Protein AF-A0A969KZH1-F1 (afdb_monomer_lite)

Sequence (194 aa):
MNDLKFGWHMPSFPVDGSSGPAFVAQIEQTLQHIQAHFDSVWVDDHLMPWASWQSNDTPYMECLTTIAYFAAAFPRLKFGASVLCQSYRNPGLLAKTAANLQLLTGGRFIFGIGAGWMVEEYEAYNYDFPEPAVRIAQLEEAVQIIRKLWAEAPASFEGQHYRLKNAYAEPRPNPSPPMPNRRRRRTIDPARGG

Structure (mmCIF, N/CA/C/O backbone):
data_AF-A0A969KZH1-F1
#
_entry.id   AF-A0A969KZH1-F1
#
loop_
_atom_site.group_PDB
_atom_site.id
_atom_site.type_symbol
_atom_site.label_atom_id
_atom_site.label_alt_id
_atom_site.label_comp_id
_atom_site.label_asym_id
_atom_site.label_entity_id
_atom_site.label_seq_id
_atom_site.pdbx_PDB_ins_code
_atom_site.Cartn_x
_atom_site.Cartn_y
_atom_site.Cartn_z
_atom_site.occupancy
_atom_site.B_iso_or_equiv
_atom_site.auth_seq_id
_atom_site.auth_comp_id
_atom_site.auth_asym_id
_atom_site.auth_atom_id
_atom_site.pdbx_PDB_model_num
ATOM 1 N N . MET A 1 1 ? -9.185 -29.907 5.670 1.00 46.84 1 MET A N 1
ATOM 2 C CA . MET A 1 1 ? -7.965 -29.936 4.834 1.00 46.84 1 MET A CA 1
ATOM 3 C C . MET A 1 1 ? -7.431 -28.517 4.782 1.00 46.84 1 MET A C 1
ATOM 5 O O . MET A 1 1 ? -8.237 -27.618 4.583 1.00 46.84 1 MET A O 1
ATOM 9 N N . ASN A 1 2 ? -6.141 -28.299 5.050 1.00 54.09 2 ASN A N 1
ATOM 10 C CA . ASN A 1 2 ? -5.546 -26.968 4.919 1.00 54.09 2 ASN A CA 1
ATOM 11 C C . ASN A 1 2 ? -5.464 -26.626 3.432 1.00 54.09 2 ASN A C 1
ATOM 13 O O . ASN A 1 2 ? -4.672 -27.224 2.709 1.00 54.09 2 ASN A O 1
ATOM 17 N N . ASP A 1 3 ? -6.306 -25.696 2.997 1.00 86.44 3 ASP A N 1
ATOM 18 C CA . ASP A 1 3 ? -6.270 -25.128 1.655 1.00 86.44 3 ASP A CA 1
ATOM 19 C C . ASP A 1 3 ? -5.096 -24.137 1.609 1.00 86.44 3 ASP A C 1
ATOM 21 O O . ASP A 1 3 ? -5.235 -22.973 1.989 1.00 86.44 3 ASP A O 1
ATOM 25 N N . LEU A 1 4 ? -3.896 -24.645 1.305 1.00 92.75 4 LEU A N 1
ATOM 26 C CA . LEU A 1 4 ? -2.674 -23.845 1.201 1.00 92.75 4 LEU A CA 1
ATOM 27 C C . LEU A 1 4 ? -2.865 -22.774 0.118 1.00 92.75 4 LEU A C 1
ATOM 29 O O . LEU A 1 4 ? -3.322 -23.080 -0.979 1.00 92.75 4 LEU A O 1
ATOM 33 N N . LYS A 1 5 ? -2.512 -21.526 0.442 1.00 95.00 5 LYS A N 1
ATOM 34 C CA . LYS A 1 5 ? -2.674 -20.366 -0.441 1.00 95.00 5 LYS A CA 1
ATOM 35 C C . LYS A 1 5 ? -1.323 -19.831 -0.883 1.00 95.00 5 LYS A C 1
ATOM 37 O O . LYS A 1 5 ? -0.410 -19.732 -0.062 1.00 95.00 5 LYS A O 1
ATOM 42 N N . PHE A 1 6 ? -1.216 -19.452 -2.151 1.00 96.81 6 PHE A N 1
ATOM 43 C CA . PHE A 1 6 ? 0.015 -18.936 -2.745 1.00 96.81 6 PHE A CA 1
ATOM 44 C C . PHE A 1 6 ? -0.123 -17.457 -3.106 1.00 96.81 6 PHE A C 1
ATOM 46 O O . PHE A 1 6 ? -1.145 -17.004 -3.629 1.00 96.81 6 PHE A O 1
ATOM 53 N N . GLY A 1 7 ? 0.925 -16.690 -2.811 1.00 97.31 7 GLY A N 1
ATOM 54 C CA . GLY A 1 7 ? 1.038 -15.279 -3.157 1.00 97.31 7 GLY A CA 1
ATOM 55 C C . GLY A 1 7 ? 2.254 -15.035 -4.035 1.00 97.31 7 GLY A C 1
ATOM 56 O O . GLY A 1 7 ? 3.304 -15.634 -3.808 1.00 97.31 7 GLY A O 1
ATOM 57 N N . TRP A 1 8 ? 2.110 -14.166 -5.029 1.00 98.06 8 TRP A N 1
ATOM 58 C CA . TRP A 1 8 ? 3.221 -13.704 -5.852 1.00 98.06 8 TRP A CA 1
ATOM 59 C C . TRP A 1 8 ? 3.631 -12.296 -5.425 1.00 98.06 8 TRP A C 1
ATOM 61 O O . TRP A 1 8 ? 2.780 -11.420 -5.280 1.00 98.06 8 TRP A O 1
ATOM 71 N N . HIS A 1 9 ? 4.926 -12.084 -5.205 1.00 97.75 9 HIS A N 1
ATOM 72 C CA . HIS A 1 9 ? 5.468 -10.753 -4.962 1.00 97.75 9 HIS A CA 1
ATOM 73 C C . HIS A 1 9 ? 5.730 -10.084 -6.310 1.00 97.75 9 HIS A C 1
ATOM 75 O O . HIS A 1 9 ? 6.610 -10.511 -7.059 1.00 97.75 9 HIS A O 1
ATOM 81 N N . MET A 1 10 ? 4.937 -9.068 -6.623 1.00 97.62 10 MET A N 1
ATOM 82 C CA . MET A 1 10 ? 5.049 -8.316 -7.862 1.00 97.62 10 MET A CA 1
ATOM 83 C C . MET A 1 10 ? 6.259 -7.379 -7.768 1.00 97.62 10 MET A C 1
ATOM 85 O O . MET A 1 10 ? 6.411 -6.703 -6.751 1.00 97.62 10 MET A O 1
ATOM 89 N N . PRO A 1 11 ? 7.135 -7.321 -8.782 1.00 96.56 11 PRO A N 1
ATOM 90 C CA . PRO A 1 11 ? 8.164 -6.295 -8.820 1.00 96.56 11 PRO A CA 1
ATOM 91 C C . PRO A 1 11 ? 7.521 -4.923 -9.063 1.00 96.56 11 PRO A C 1
ATOM 93 O O . PRO A 1 11 ? 6.565 -4.812 -9.831 1.00 96.56 11 PRO A O 1
ATOM 96 N N . SER A 1 12 ? 8.074 -3.880 -8.446 1.00 96.31 12 SER A N 1
ATOM 97 C CA . SER A 1 12 ? 7.577 -2.501 -8.589 1.00 96.31 12 SER A CA 1
ATOM 98 C C . SER A 1 12 ? 8.429 -1.631 -9.510 1.00 96.31 12 SER A C 1
ATOM 100 O O . SER A 1 12 ? 8.044 -0.508 -9.819 1.00 96.31 12 SER A O 1
ATOM 102 N N . PHE A 1 13 ? 9.545 -2.161 -10.014 1.00 97.00 13 PHE A N 1
ATOM 103 C CA . PHE A 1 13 ? 10.390 -1.531 -11.029 1.00 97.00 13 PHE A CA 1
ATOM 104 C C . PHE A 1 13 ? 11.013 -2.590 -11.958 1.00 97.00 13 PHE A C 1
ATOM 106 O O . PHE A 1 13 ? 11.223 -3.733 -11.530 1.00 97.00 13 PHE A O 1
ATOM 113 N N . PRO A 1 14 ? 11.322 -2.241 -13.221 1.00 96.88 14 PRO A N 1
ATOM 114 C CA . PRO A 1 14 ? 12.000 -3.133 -14.152 1.00 96.88 14 PRO A CA 1
ATOM 115 C C . PRO A 1 14 ? 13.492 -3.264 -13.817 1.00 96.88 14 PRO A C 1
ATOM 117 O O . PRO A 1 14 ? 14.169 -2.277 -13.538 1.00 96.88 14 PRO A O 1
ATOM 120 N N . VAL A 1 15 ? 14.019 -4.487 -13.916 1.00 94.00 15 VAL A N 1
ATOM 121 C CA . VAL A 1 15 ? 15.461 -4.792 -13.770 1.00 94.00 15 VAL A CA 1
ATOM 122 C C . VAL A 1 15 ? 16.144 -5.100 -15.107 1.00 94.00 15 VAL A C 1
ATOM 124 O O . VAL A 1 15 ? 17.353 -5.291 -15.166 1.00 94.00 15 VAL A O 1
ATOM 127 N N . ASP A 1 16 ? 15.369 -5.160 -16.189 1.00 94.94 16 ASP A N 1
ATOM 128 C CA . ASP A 1 16 ? 15.813 -5.468 -17.552 1.00 94.94 16 ASP A CA 1
ATOM 129 C C . ASP A 1 16 ? 16.013 -4.208 -18.418 1.00 94.94 16 ASP A C 1
ATOM 131 O O . ASP A 1 16 ? 16.300 -4.310 -19.609 1.00 94.94 16 ASP A O 1
ATOM 135 N N . GLY A 1 17 ? 15.856 -3.016 -17.828 1.00 93.75 17 GLY A N 1
ATOM 136 C CA . GLY A 1 17 ? 15.943 -1.733 -18.528 1.00 93.75 17 GLY A CA 1
ATOM 137 C C . GLY A 1 17 ? 14.680 -1.341 -19.303 1.00 93.75 17 GLY A C 1
ATOM 138 O O . GLY A 1 17 ? 14.714 -0.377 -20.069 1.00 93.75 17 GLY A O 1
ATOM 139 N N . SER A 1 18 ? 13.567 -2.057 -19.123 1.00 96.62 18 SER A N 1
ATOM 140 C CA . SER A 1 18 ? 12.292 -1.720 -19.758 1.00 96.62 18 SER A CA 1
ATOM 141 C C . SER A 1 18 ? 11.792 -0.324 -19.379 1.00 96.62 18 SER A C 1
ATOM 143 O O . SER A 1 18 ? 11.939 0.142 -18.251 1.00 96.62 18 SER A O 1
ATOM 145 N N . SER A 1 19 ? 11.131 0.341 -20.332 1.00 97.12 19 SER A N 1
ATOM 146 C CA . SER A 1 19 ? 10.382 1.573 -20.051 1.00 97.12 19 SER A CA 1
ATOM 147 C C . SER A 1 19 ? 9.194 1.305 -19.118 1.00 97.12 19 SER A C 1
ATOM 149 O O . SER A 1 19 ? 8.701 0.180 -19.050 1.00 97.12 19 SER A O 1
ATOM 151 N N . GLY A 1 20 ? 8.666 2.349 -18.470 1.00 96.50 20 GLY A N 1
ATOM 152 C CA . GLY A 1 20 ? 7.472 2.239 -17.620 1.00 96.50 20 GLY A CA 1
ATOM 153 C C . GLY A 1 20 ? 6.281 1.551 -18.313 1.00 96.50 20 GLY A C 1
ATOM 154 O O . GLY A 1 20 ? 5.764 0.576 -17.773 1.00 96.50 20 GLY A O 1
ATOM 155 N N . PRO A 1 21 ? 5.873 1.965 -19.531 1.00 98.19 21 PRO A N 1
ATOM 156 C CA . PRO A 1 21 ? 4.792 1.293 -20.257 1.00 98.19 21 PRO A CA 1
ATOM 157 C C . PRO A 1 21 ? 5.080 -0.178 -20.583 1.00 98.19 21 PRO A C 1
ATOM 159 O O . PRO A 1 21 ? 4.193 -1.020 -20.456 1.00 98.19 21 PRO A O 1
ATOM 162 N N . ALA A 1 22 ? 6.318 -0.502 -20.976 1.00 98.31 22 ALA A N 1
ATOM 163 C CA . ALA A 1 22 ? 6.712 -1.885 -21.243 1.00 98.31 22 ALA A CA 1
ATOM 164 C C . ALA A 1 22 ? 6.653 -2.735 -19.965 1.00 98.31 22 ALA A C 1
ATOM 166 O O . ALA A 1 22 ? 6.135 -3.848 -19.994 1.00 98.31 22 ALA A O 1
ATOM 167 N N . PHE A 1 23 ? 7.098 -2.184 -18.837 1.00 98.25 23 PHE A N 1
ATOM 168 C CA . PHE A 1 23 ? 7.038 -2.844 -17.540 1.00 98.25 23 PHE A CA 1
ATOM 169 C C . PHE A 1 23 ? 5.596 -3.114 -17.089 1.00 98.25 23 PHE A C 1
ATOM 171 O O . PHE A 1 23 ? 5.272 -4.232 -16.695 1.00 98.25 23 PHE A O 1
ATOM 178 N N . VAL A 1 24 ? 4.688 -2.142 -17.237 1.00 98.38 24 VAL A N 1
ATOM 179 C CA . VAL A 1 24 ? 3.255 -2.344 -16.952 1.00 98.38 24 VAL A CA 1
ATOM 180 C C . VAL A 1 24 ? 2.679 -3.484 -17.800 1.00 98.38 24 VAL A C 1
ATOM 182 O O . VAL A 1 24 ? 1.982 -4.347 -17.265 1.00 98.38 24 VAL A O 1
ATOM 185 N N . ALA A 1 25 ? 3.010 -3.538 -19.095 1.00 98.38 25 ALA A N 1
ATOM 186 C CA . ALA A 1 25 ? 2.567 -4.615 -19.981 1.00 98.38 25 ALA A CA 1
ATOM 187 C C . ALA A 1 25 ? 3.136 -5.989 -19.575 1.00 98.38 25 ALA A C 1
ATOM 189 O O . ALA A 1 25 ? 2.416 -6.987 -19.612 1.00 98.38 25 ALA A O 1
ATOM 190 N N . GLN A 1 26 ? 4.397 -6.052 -19.133 1.00 98.31 26 GLN A N 1
ATOM 191 C CA . GLN A 1 26 ? 5.010 -7.279 -18.609 1.00 98.31 26 GLN A CA 1
ATOM 192 C C . GLN A 1 26 ? 4.299 -7.781 -17.343 1.00 98.31 26 GLN A C 1
ATOM 194 O O . GLN A 1 26 ? 4.043 -8.983 -17.213 1.00 98.31 26 GLN A O 1
ATOM 199 N N . ILE A 1 27 ? 3.945 -6.881 -16.417 1.00 98.50 27 ILE A N 1
ATOM 200 C CA . ILE A 1 27 ? 3.162 -7.229 -15.224 1.00 98.50 27 ILE A CA 1
ATOM 201 C C . ILE A 1 27 ? 1.785 -7.740 -15.620 1.00 98.50 27 ILE A C 1
ATOM 203 O O . ILE A 1 27 ? 1.377 -8.798 -15.147 1.00 98.50 2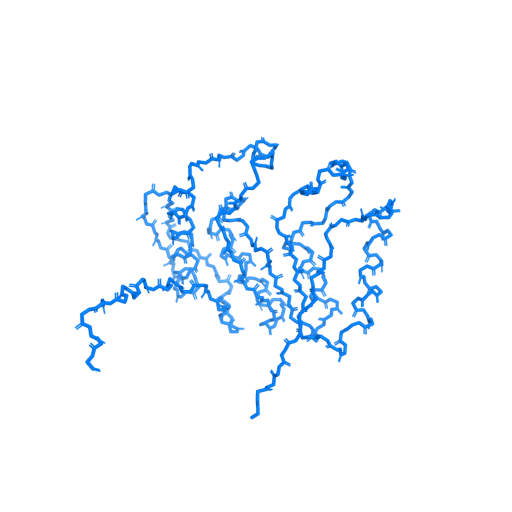7 ILE A O 1
ATOM 207 N N . GLU A 1 28 ? 1.084 -7.041 -16.511 1.00 98.56 28 GLU A N 1
ATOM 208 C CA . GLU A 1 28 ? -0.233 -7.464 -16.979 1.00 98.56 28 GLU A CA 1
ATOM 209 C C . GLU A 1 28 ? -0.178 -8.859 -17.614 1.00 98.56 28 GLU A C 1
ATOM 211 O O . GLU A 1 28 ? -0.953 -9.740 -17.235 1.00 98.56 28 GLU A O 1
ATOM 216 N N . GLN A 1 29 ? 0.784 -9.098 -18.509 1.00 98.44 29 GLN A N 1
ATOM 217 C CA . GLN A 1 29 ? 1.007 -10.410 -19.110 1.00 98.44 29 GLN A CA 1
ATOM 218 C C . GLN A 1 29 ? 1.298 -11.462 -18.035 1.00 98.44 29 GLN A C 1
ATOM 220 O O . GLN A 1 29 ? 0.724 -12.548 -18.067 1.00 98.44 29 GLN A O 1
ATOM 225 N N . THR A 1 30 ? 2.139 -11.157 -17.048 1.00 98.38 30 THR A N 1
ATOM 226 C CA . THR A 1 30 ? 2.442 -12.089 -15.952 1.00 98.38 30 THR A CA 1
ATOM 227 C C . THR A 1 30 ? 1.184 -12.427 -15.153 1.00 98.38 30 THR A C 1
ATOM 229 O O . THR A 1 30 ? 0.871 -13.604 -14.966 1.00 98.38 30 THR A O 1
ATOM 232 N N . LEU A 1 31 ? 0.405 -11.419 -14.753 1.00 98.50 31 LEU A N 1
ATOM 233 C CA . LEU A 1 31 ? -0.861 -11.588 -14.040 1.00 98.50 31 LEU A CA 1
ATOM 234 C C . LEU A 1 31 ? -1.860 -12.431 -14.839 1.00 98.50 31 LEU A C 1
ATOM 236 O O . LEU A 1 31 ? -2.520 -13.299 -14.263 1.00 98.50 31 LEU A O 1
ATOM 240 N N . GLN A 1 32 ? -1.923 -12.255 -16.162 1.00 98.50 32 GLN A N 1
ATOM 241 C CA . GLN A 1 32 ? -2.764 -13.075 -17.034 1.00 98.50 32 GLN A CA 1
ATOM 242 C C . GLN A 1 32 ? -2.428 -14.569 -16.942 1.00 98.50 32 GLN A C 1
ATOM 244 O O . GLN A 1 32 ? -3.356 -15.380 -16.925 1.00 98.50 32 GLN A O 1
ATOM 249 N N . HIS A 1 33 ? -1.144 -14.921 -16.826 1.00 97.69 33 HIS A N 1
ATOM 250 C CA . HIS A 1 33 ? -0.682 -16.307 -16.715 1.00 97.69 33 HIS A CA 1
ATOM 251 C C . HIS A 1 33 ? -0.856 -16.874 -15.300 1.00 97.69 33 HIS A C 1
ATOM 253 O O . HIS A 1 33 ? -1.265 -18.023 -15.144 1.00 97.69 33 HIS A O 1
ATOM 259 N N . ILE A 1 34 ? -0.570 -16.090 -14.255 1.00 97.12 34 ILE A N 1
ATOM 260 C CA . ILE A 1 34 ? -0.522 -16.619 -12.881 1.00 97.12 34 ILE A CA 1
ATOM 261 C C . ILE A 1 34 ? -1.877 -16.627 -12.166 1.00 97.12 34 ILE A C 1
ATOM 263 O O . ILE A 1 34 ? -2.046 -17.363 -11.197 1.00 97.12 34 ILE A O 1
ATOM 267 N N . GLN A 1 35 ? -2.858 -15.840 -12.617 1.00 97.19 35 GLN A N 1
ATOM 268 C CA . GLN A 1 35 ? -4.133 -15.642 -11.909 1.00 97.19 35 GLN A CA 1
ATOM 269 C C . GLN A 1 35 ? -4.987 -16.906 -11.695 1.00 97.19 35 GLN A C 1
ATOM 271 O O . GLN A 1 35 ? -5.957 -16.856 -10.944 1.00 97.19 35 GLN A O 1
ATOM 276 N N . ALA A 1 36 ? -4.679 -18.014 -12.375 1.00 96.38 36 ALA A N 1
ATOM 277 C CA . ALA A 1 36 ? -5.328 -19.312 -12.161 1.00 96.38 36 ALA A CA 1
ATOM 278 C C . ALA A 1 36 ? -4.610 -20.187 -11.113 1.00 96.38 36 ALA A C 1
ATOM 280 O O . ALA A 1 36 ? -5.157 -21.198 -10.681 1.00 96.38 36 ALA A O 1
ATOM 281 N N . HIS A 1 37 ? -3.391 -19.811 -10.720 1.00 96.19 37 HIS A N 1
ATOM 282 C CA . HIS A 1 37 ? -2.486 -20.609 -9.888 1.00 96.19 37 HIS A CA 1
ATOM 283 C C . HIS A 1 37 ? -2.129 -19.937 -8.555 1.00 96.19 37 HIS A C 1
ATOM 285 O O . HIS A 1 37 ? -1.591 -20.596 -7.668 1.00 96.19 37 HIS A O 1
ATOM 291 N N . PHE A 1 38 ? -2.421 -18.643 -8.410 1.00 97.69 38 PHE A N 1
ATOM 292 C CA . PHE A 1 38 ? -2.136 -17.851 -7.216 1.00 97.69 38 PHE A CA 1
ATOM 293 C C . PHE A 1 38 ? -3.411 -17.224 -6.661 1.00 97.69 38 PHE A C 1
ATOM 295 O O . PHE A 1 38 ? -4.317 -16.854 -7.404 1.00 97.69 38 PHE A O 1
ATOM 302 N N . ASP A 1 39 ? -3.454 -17.054 -5.343 1.00 97.56 39 ASP A N 1
ATOM 303 C CA . ASP A 1 39 ? -4.584 -16.449 -4.639 1.00 97.56 39 ASP A CA 1
ATOM 304 C C . ASP A 1 39 ? -4.394 -14.942 -4.421 1.00 97.56 39 ASP A C 1
ATOM 306 O O . ASP A 1 39 ? -5.362 -14.211 -4.188 1.00 97.56 39 ASP A O 1
ATOM 310 N N . SER A 1 40 ? -3.142 -14.473 -4.433 1.00 98.00 40 SER A N 1
ATOM 311 C CA . SER A 1 40 ? -2.800 -13.093 -4.082 1.00 98.00 40 SER A CA 1
ATOM 312 C C . SER A 1 40 ? -1.574 -12.549 -4.806 1.00 98.00 40 SER A C 1
ATOM 314 O O . SER A 1 40 ? -0.669 -13.295 -5.179 1.00 98.00 40 SER A O 1
ATOM 316 N N . VAL A 1 41 ? -1.539 -11.227 -4.940 1.00 98.50 41 VAL A N 1
ATOM 317 C CA . VAL A 1 41 ? -0.414 -10.435 -5.443 1.00 98.50 41 VAL A CA 1
ATOM 318 C C . VAL A 1 41 ? -0.007 -9.435 -4.369 1.00 98.50 41 VAL A C 1
ATOM 320 O O . VAL A 1 41 ? -0.876 -8.835 -3.736 1.00 98.50 41 VAL A O 1
ATOM 323 N N . TRP A 1 42 ? 1.293 -9.260 -4.156 1.00 98.44 42 TRP A N 1
ATOM 324 C CA . TRP A 1 42 ? 1.844 -8.404 -3.108 1.00 98.44 42 TRP A CA 1
ATOM 325 C C . TRP A 1 42 ? 2.736 -7.322 -3.704 1.00 98.44 42 TRP A C 1
ATOM 327 O O . TRP A 1 42 ? 3.598 -7.639 -4.519 1.00 98.44 42 TRP A O 1
ATOM 337 N N . VAL A 1 43 ? 2.506 -6.073 -3.298 1.00 98.31 43 VAL A N 1
ATOM 338 C CA . VAL A 1 43 ? 3.199 -4.875 -3.796 1.00 98.31 43 VAL A CA 1
ATOM 339 C C . VAL A 1 43 ? 3.899 -4.189 -2.624 1.00 98.31 43 VAL A C 1
ATOM 341 O O . VAL A 1 43 ? 3.280 -3.994 -1.575 1.00 98.31 43 VAL A O 1
ATOM 344 N N . ASP A 1 44 ? 5.181 -3.875 -2.765 1.00 97.00 44 ASP A N 1
ATOM 345 C CA . ASP A 1 44 ? 5.949 -3.097 -1.792 1.00 97.00 44 ASP A CA 1
ATOM 346 C C . ASP A 1 44 ? 5.590 -1.605 -1.864 1.00 97.00 44 ASP A C 1
ATOM 348 O O . ASP A 1 44 ? 5.158 -1.089 -2.891 1.00 97.00 44 ASP A O 1
ATOM 352 N N . ASP A 1 45 ? 5.721 -0.908 -0.736 1.00 97.75 45 ASP A N 1
ATOM 353 C CA . ASP A 1 45 ? 5.417 0.521 -0.615 1.00 97.75 45 ASP A CA 1
ATOM 354 C C . ASP A 1 45 ? 6.709 1.314 -0.486 1.00 97.75 45 ASP A C 1
ATOM 356 O O . ASP A 1 45 ? 6.980 1.879 0.567 1.00 97.75 45 ASP A O 1
ATOM 360 N N . HIS A 1 46 ? 7.510 1.300 -1.548 1.00 97.00 46 HIS A N 1
ATOM 361 C CA . HIS A 1 46 ? 8.634 2.211 -1.740 1.00 97.00 46 HIS A CA 1
ATOM 362 C C . HIS A 1 46 ? 8.257 3.283 -2.775 1.00 97.00 46 HIS A C 1
ATOM 364 O O . HIS A 1 46 ? 7.244 3.190 -3.474 1.00 97.00 46 HIS A O 1
ATOM 370 N N . LEU A 1 47 ? 9.052 4.343 -2.827 1.00 95.50 47 LEU A N 1
ATOM 371 C CA . LEU A 1 47 ? 8.869 5.510 -3.689 1.00 95.50 47 LEU A CA 1
ATOM 372 C C . LEU A 1 47 ? 9.940 5.580 -4.784 1.00 95.50 47 LEU A C 1
ATOM 374 O O . LEU A 1 47 ? 9.745 6.245 -5.799 1.00 95.50 47 LEU A O 1
ATOM 378 N N . MET A 1 48 ? 11.052 4.877 -4.586 1.00 95.38 48 MET A N 1
ATOM 379 C CA . MET A 1 48 ? 12.141 4.713 -5.544 1.00 95.38 48 MET A CA 1
ATOM 380 C C . MET A 1 48 ? 12.736 3.301 -5.426 1.00 95.38 48 MET A C 1
ATOM 382 O O . MET A 1 48 ? 12.449 2.587 -4.462 1.00 95.38 48 MET A O 1
ATOM 386 N N . PRO A 1 49 ? 13.560 2.855 -6.390 1.00 95.44 49 PRO A N 1
ATOM 387 C CA . PRO A 1 49 ? 14.237 1.570 -6.284 1.00 95.44 49 PRO A CA 1
ATOM 388 C C . PRO A 1 49 ? 15.043 1.456 -4.982 1.00 95.44 49 PRO A C 1
ATOM 390 O O . PRO A 1 49 ? 16.022 2.161 -4.766 1.00 95.44 49 PRO A O 1
ATOM 393 N N . TRP A 1 50 ? 14.658 0.515 -4.124 1.00 91.00 50 TRP A N 1
ATOM 394 C CA . TRP A 1 50 ? 15.381 0.191 -2.887 1.00 91.00 50 TRP A CA 1
ATOM 395 C C . TRP A 1 50 ? 16.669 -0.611 -3.143 1.00 91.00 50 TRP A C 1
ATOM 397 O O . TRP A 1 50 ? 17.483 -0.826 -2.244 1.00 91.00 50 TRP A O 1
ATOM 407 N N . ALA A 1 51 ? 16.849 -1.095 -4.372 1.00 92.56 51 ALA A N 1
ATOM 408 C CA . ALA A 1 51 ? 17.999 -1.870 -4.799 1.00 92.56 51 ALA A CA 1
ATOM 409 C C . ALA A 1 51 ? 19.155 -0.944 -5.202 1.00 92.56 51 ALA A C 1
ATOM 411 O O . ALA A 1 51 ? 19.076 -0.260 -6.217 1.00 92.56 51 ALA A O 1
ATOM 412 N N . SER A 1 52 ? 20.265 -0.984 -4.461 1.00 91.50 52 SER A N 1
ATOM 413 C CA . SER A 1 52 ? 21.420 -0.091 -4.672 1.00 91.50 52 SER A CA 1
ATOM 414 C C . SER A 1 52 ? 22.114 -0.235 -6.033 1.00 91.50 52 SER A C 1
ATOM 416 O O . SER A 1 52 ? 22.872 0.643 -6.437 1.00 91.50 52 SER A O 1
ATOM 418 N N . TRP A 1 53 ? 21.871 -1.337 -6.746 1.00 93.56 53 TRP A N 1
ATOM 419 C CA . TRP A 1 53 ? 22.367 -1.577 -8.105 1.00 93.56 53 TRP A CA 1
ATOM 420 C C . TRP A 1 53 ? 21.448 -1.025 -9.205 1.00 93.56 53 TRP A C 1
ATOM 422 O O . TRP A 1 53 ? 21.794 -1.124 -10.382 1.00 93.56 53 TRP A O 1
ATOM 432 N N . GLN A 1 54 ? 20.294 -0.458 -8.850 1.00 95.94 54 GLN A N 1
ATOM 433 C CA . GLN A 1 54 ? 19.339 0.136 -9.778 1.00 95.94 54 GLN A CA 1
ATOM 434 C C . GLN A 1 54 ? 19.390 1.669 -9.686 1.00 95.94 54 GLN A C 1
ATOM 436 O O . GLN A 1 54 ? 19.494 2.232 -8.601 1.00 95.94 54 GLN A O 1
ATOM 441 N N . SER A 1 55 ? 19.311 2.362 -10.827 1.00 95.00 55 SER A N 1
ATOM 442 C CA . SER A 1 55 ? 19.257 3.833 -10.852 1.00 95.00 55 SER A CA 1
ATOM 443 C C . SER A 1 55 ? 17.944 4.349 -10.258 1.00 95.00 55 SER A C 1
ATOM 445 O O . SER A 1 55 ? 16.887 3.827 -10.604 1.00 95.00 55 SER A O 1
ATOM 447 N N . ASN A 1 56 ? 17.978 5.432 -9.476 1.00 94.62 56 ASN A N 1
ATOM 448 C CA . ASN A 1 56 ? 16.762 6.077 -8.957 1.00 94.62 56 ASN A CA 1
ATOM 449 C C . ASN A 1 56 ? 15.890 6.742 -10.040 1.00 94.62 56 ASN A C 1
ATOM 451 O O . ASN A 1 56 ? 14.729 7.028 -9.777 1.00 94.62 56 ASN A O 1
ATOM 455 N N . ASP A 1 57 ? 16.413 6.941 -11.255 1.00 93.75 57 ASP A N 1
ATOM 456 C CA . ASP A 1 57 ? 15.628 7.379 -12.428 1.00 93.75 57 ASP A CA 1
ATOM 457 C C . ASP A 1 57 ? 14.899 6.205 -13.123 1.00 93.75 57 ASP A C 1
ATOM 459 O O . ASP A 1 57 ? 14.276 6.347 -14.173 1.00 93.75 57 ASP A O 1
ATOM 463 N N . THR A 1 58 ? 14.984 4.996 -12.556 1.00 96.88 58 THR A N 1
ATOM 464 C CA . THR A 1 58 ? 14.229 3.839 -13.050 1.00 96.88 58 THR A CA 1
ATOM 465 C C . THR A 1 58 ? 12.747 4.017 -12.723 1.00 96.88 58 THR A C 1
ATOM 467 O O . THR A 1 58 ? 12.423 4.342 -11.580 1.00 96.88 58 THR A O 1
ATOM 470 N N . PRO A 1 59 ? 11.830 3.744 -13.671 1.00 96.06 59 PRO A N 1
ATOM 471 C CA . PRO A 1 59 ? 10.399 3.773 -13.399 1.00 96.06 59 PRO A CA 1
ATOM 472 C C . PRO A 1 59 ? 10.033 2.908 -12.188 1.00 96.06 59 PRO A C 1
ATOM 474 O O . PRO A 1 59 ? 10.334 1.715 -12.167 1.00 96.06 59 PRO A O 1
ATOM 477 N N . TYR A 1 60 ? 9.355 3.502 -11.210 1.00 97.19 60 TYR A N 1
ATOM 478 C CA . TYR A 1 60 ? 8.879 2.816 -10.013 1.00 97.19 60 TYR A CA 1
ATOM 479 C C . TYR A 1 60 ? 7.367 3.018 -9.875 1.00 97.19 60 TYR A C 1
ATOM 481 O O . TYR A 1 60 ? 6.858 4.129 -10.037 1.00 97.19 60 TYR A O 1
ATOM 489 N N . MET A 1 61 ? 6.632 1.941 -9.611 1.00 97.81 61 MET A N 1
ATOM 490 C CA . MET A 1 61 ? 5.179 1.962 -9.462 1.00 97.81 61 MET A CA 1
ATOM 491 C C . MET A 1 61 ? 4.786 2.123 -7.990 1.00 97.81 61 MET A C 1
ATOM 493 O O . MET A 1 61 ? 5.169 1.319 -7.149 1.00 97.81 61 MET A O 1
ATOM 497 N N . GLU A 1 62 ? 3.988 3.145 -7.672 1.00 97.75 62 GLU A N 1
ATOM 498 C CA . GLU A 1 62 ? 3.527 3.402 -6.300 1.00 97.75 62 GLU A CA 1
ATOM 499 C C . GLU A 1 62 ? 2.502 2.348 -5.839 1.00 97.75 62 GLU A C 1
ATOM 501 O O . GLU A 1 62 ? 1.597 1.974 -6.589 1.00 97.75 62 GLU A O 1
ATOM 506 N N . CYS A 1 63 ? 2.608 1.882 -4.591 1.00 98.50 63 CYS A N 1
ATOM 507 C CA . CYS A 1 63 ? 1.867 0.724 -4.082 1.00 98.50 63 CYS A CA 1
ATOM 508 C C . CYS A 1 63 ? 0.340 0.800 -4.249 1.00 98.50 63 CYS A C 1
ATOM 510 O O . CYS A 1 63 ? -0.268 -0.109 -4.822 1.00 98.50 63 CYS A O 1
ATOM 512 N N . LEU A 1 64 ? -0.324 1.818 -3.691 1.00 98.50 64 LEU A N 1
ATOM 513 C CA . LEU A 1 64 ? -1.789 1.815 -3.572 1.00 98.50 64 LEU A CA 1
ATOM 514 C C . LEU A 1 64 ? -2.478 2.083 -4.910 1.00 98.50 64 LEU A C 1
ATOM 516 O O . LEU A 1 64 ? -3.510 1.471 -5.195 1.00 98.50 64 LEU A O 1
ATOM 520 N N . THR A 1 65 ? -1.917 2.963 -5.737 1.00 98.44 65 THR A N 1
ATOM 521 C CA . THR A 1 65 ? -2.420 3.230 -7.092 1.00 98.44 65 THR A CA 1
ATOM 522 C C . THR A 1 65 ? -2.229 2.023 -8.004 1.00 98.44 65 THR A C 1
ATOM 524 O O . THR A 1 65 ? -3.147 1.670 -8.746 1.00 98.44 65 THR A O 1
ATOM 527 N N . THR A 1 66 ? -1.111 1.313 -7.872 1.00 98.62 66 THR A N 1
ATOM 528 C CA . THR A 1 66 ? -0.854 0.064 -8.602 1.00 98.62 66 THR A CA 1
ATOM 529 C C . THR A 1 66 ? -1.825 -1.040 -8.203 1.00 98.62 66 THR A C 1
ATOM 531 O O . THR A 1 66 ? -2.421 -1.689 -9.065 1.00 98.62 66 THR A O 1
ATOM 534 N N . ILE A 1 67 ? -2.062 -1.215 -6.897 1.00 98.62 67 ILE A N 1
ATOM 535 C CA . ILE A 1 67 ? -3.084 -2.139 -6.392 1.00 98.62 67 ILE A CA 1
ATOM 536 C C . ILE A 1 67 ? -4.462 -1.767 -6.942 1.00 98.62 67 ILE A C 1
ATOM 538 O O . ILE A 1 67 ? -5.177 -2.650 -7.411 1.00 98.62 67 ILE A O 1
ATOM 542 N N . ALA A 1 68 ? -4.842 -0.485 -6.919 1.00 98.62 68 ALA A N 1
ATOM 543 C CA . ALA A 1 68 ? -6.132 -0.034 -7.440 1.00 98.62 68 ALA A CA 1
ATOM 544 C C . ALA A 1 68 ? -6.314 -0.412 -8.919 1.00 98.62 68 ALA A C 1
ATOM 546 O O . ALA A 1 68 ? -7.357 -0.951 -9.295 1.00 98.62 68 ALA A O 1
ATOM 547 N N . TYR A 1 69 ? -5.286 -0.161 -9.734 1.00 98.62 69 TYR A N 1
ATOM 548 C CA . TYR A 1 69 ? -5.284 -0.431 -11.169 1.00 98.62 69 TYR A CA 1
ATOM 549 C C . TYR A 1 69 ? -5.420 -1.931 -11.471 1.00 98.62 69 TYR A C 1
ATOM 551 O O . TYR A 1 69 ? -6.370 -2.357 -12.133 1.00 98.62 69 TYR A O 1
ATOM 559 N N . PHE A 1 70 ? -4.524 -2.763 -10.933 1.00 98.69 70 PHE A N 1
ATOM 560 C CA . PHE A 1 70 ? -4.518 -4.192 -11.250 1.00 98.69 70 PHE A CA 1
ATOM 561 C C . PHE A 1 70 ? -5.646 -4.968 -10.562 1.00 98.69 70 PHE A C 1
ATOM 563 O O . PHE A 1 70 ? -6.180 -5.914 -11.144 1.00 98.69 70 PHE A O 1
ATOM 570 N N . ALA A 1 71 ? -6.093 -4.569 -9.369 1.00 98.25 71 ALA A N 1
ATOM 571 C CA . ALA A 1 71 ? -7.205 -5.250 -8.706 1.00 98.25 71 ALA A CA 1
ATOM 572 C C . ALA A 1 71 ? -8.541 -5.075 -9.438 1.00 98.25 71 ALA A C 1
ATOM 574 O O . ALA A 1 71 ? -9.405 -5.956 -9.329 1.00 98.25 71 ALA A O 1
ATOM 575 N N . ALA A 1 72 ? -8.707 -3.977 -10.184 1.00 98.19 72 ALA A N 1
ATOM 576 C CA . ALA A 1 72 ? -9.843 -3.774 -11.075 1.00 98.19 72 ALA A CA 1
ATOM 577 C C . ALA A 1 72 ? -9.778 -4.705 -12.299 1.00 98.19 72 ALA A C 1
ATOM 579 O O . ALA A 1 72 ? -10.785 -5.318 -12.650 1.00 98.19 72 ALA A O 1
ATOM 580 N N . ALA A 1 73 ? -8.597 -4.864 -12.905 1.00 98.19 73 ALA A N 1
ATOM 581 C CA . ALA A 1 73 ? -8.394 -5.705 -14.088 1.00 98.19 73 ALA A CA 1
ATOM 582 C C . ALA A 1 73 ? -8.427 -7.218 -13.789 1.00 98.19 73 ALA A C 1
ATOM 584 O O . ALA A 1 73 ? -8.848 -8.012 -14.629 1.00 98.19 73 ALA A O 1
ATOM 585 N N . PHE A 1 74 ? -8.026 -7.629 -12.581 1.00 98.31 74 PHE A N 1
ATOM 586 C CA . PHE A 1 74 ? -7.898 -9.037 -12.192 1.00 98.31 74 PHE A CA 1
ATOM 587 C C . PHE A 1 74 ? -8.817 -9.388 -11.005 1.00 98.31 74 PHE A C 1
ATOM 589 O O . PHE A 1 74 ? -8.351 -9.541 -9.871 1.00 98.31 74 PHE A O 1
ATOM 596 N N . PRO A 1 75 ? -10.137 -9.562 -11.230 1.00 96.81 75 PRO A N 1
ATOM 597 C CA . PRO A 1 75 ? -11.131 -9.698 -10.160 1.00 96.81 75 PRO A CA 1
ATOM 598 C C . PRO A 1 75 ? -11.045 -11.002 -9.349 1.00 96.81 75 PRO A C 1
ATOM 600 O O . PRO A 1 75 ? -11.670 -11.106 -8.296 1.00 96.81 75 PRO A O 1
ATOM 603 N N . ARG A 1 76 ? -10.278 -12.001 -9.810 1.00 96.06 76 ARG A N 1
ATOM 604 C CA . ARG A 1 76 ? -10.058 -13.266 -9.080 1.00 96.06 76 ARG A CA 1
ATOM 605 C C 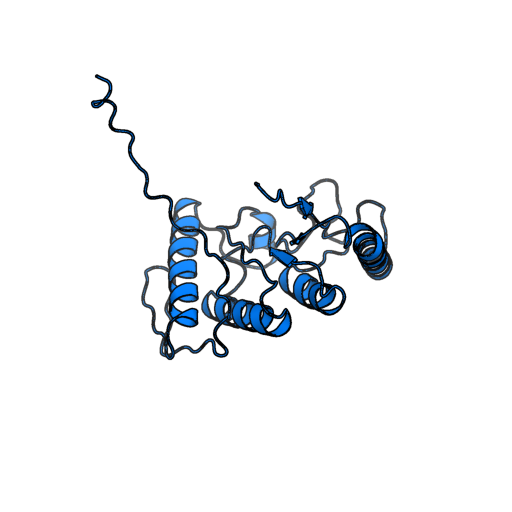. ARG A 1 76 ? -8.987 -13.164 -7.996 1.00 96.06 76 ARG A C 1
ATOM 607 O O . ARG A 1 76 ? -9.057 -13.886 -7.006 1.00 96.06 76 ARG A O 1
ATOM 614 N N . LEU A 1 77 ? -8.007 -12.286 -8.185 1.00 98.00 77 LEU A N 1
ATOM 615 C CA . LEU A 1 77 ? -6.849 -12.172 -7.307 1.00 98.00 77 LEU A CA 1
ATOM 616 C C . LEU A 1 77 ? -7.154 -11.277 -6.106 1.00 98.00 77 LEU A C 1
ATOM 618 O O . LEU A 1 77 ? -7.882 -10.288 -6.219 1.00 98.00 77 LEU A O 1
ATOM 622 N N . LYS A 1 78 ? -6.566 -11.593 -4.953 1.00 98.00 78 LYS A N 1
ATOM 623 C CA . LYS A 1 78 ? -6.420 -10.630 -3.857 1.00 98.00 78 LYS A CA 1
ATOM 624 C C . LYS A 1 78 ? -5.171 -9.785 -4.072 1.00 98.00 78 LYS A C 1
ATOM 626 O O . LYS A 1 78 ? -4.201 -10.260 -4.653 1.00 98.00 78 LYS A O 1
ATOM 631 N N . PHE A 1 79 ? -5.177 -8.559 -3.571 1.00 98.25 79 PHE A N 1
ATOM 632 C CA . PHE A 1 79 ? -4.026 -7.662 -3.671 1.00 98.25 79 PHE A CA 1
ATOM 633 C C . PHE A 1 79 ? -3.650 -7.156 -2.289 1.00 98.25 79 PHE A C 1
ATOM 635 O O . PHE A 1 79 ? -4.503 -6.637 -1.573 1.00 98.25 79 PHE A O 1
ATOM 642 N N . GLY A 1 80 ? -2.393 -7.336 -1.904 1.00 97.50 80 GLY A N 1
ATOM 643 C CA . GLY A 1 80 ? -1.872 -6.950 -0.603 1.00 97.50 80 GLY A CA 1
ATOM 644 C C . GLY A 1 80 ? -0.708 -5.984 -0.702 1.00 97.50 80 GLY A C 1
ATOM 645 O O . GLY A 1 80 ? 0.081 -6.039 -1.640 1.00 97.50 80 GLY A O 1
ATOM 646 N N . ALA A 1 81 ? -0.587 -5.120 0.297 1.00 97.50 81 ALA A N 1
ATOM 647 C CA . ALA A 1 81 ? 0.618 -4.323 0.478 1.00 97.50 81 ALA A CA 1
ATOM 648 C C . ALA A 1 81 ? 1.623 -5.075 1.365 1.00 97.50 81 ALA A C 1
ATOM 650 O O . ALA A 1 81 ? 1.242 -5.612 2.412 1.00 97.50 81 ALA A O 1
ATOM 651 N N . SER A 1 82 ? 2.898 -5.091 0.977 1.00 95.50 82 SER A N 1
ATOM 652 C CA . SER A 1 82 ? 3.986 -5.797 1.668 1.00 95.50 82 SER A CA 1
ATOM 653 C C . SER A 1 82 ? 5.180 -4.880 1.969 1.00 95.50 82 SER A C 1
ATOM 655 O O . SER A 1 82 ? 6.227 -4.977 1.345 1.00 95.50 82 SER A O 1
ATOM 657 N N . VAL A 1 83 ? 5.099 -3.973 2.936 1.00 95.06 83 VAL A N 1
ATOM 658 C CA . VAL A 1 83 ? 3.915 -3.487 3.664 1.00 95.06 83 VAL A CA 1
ATOM 659 C C . VAL A 1 83 ? 3.865 -1.974 3.503 1.00 95.06 83 VAL A C 1
ATOM 661 O O . VAL A 1 83 ? 4.904 -1.361 3.282 1.00 95.06 83 VAL A O 1
ATOM 664 N N . LEU A 1 84 ? 2.691 -1.362 3.665 1.00 98.06 84 LEU A N 1
ATOM 665 C CA . LEU A 1 84 ? 2.579 0.096 3.651 1.00 98.06 84 LEU A CA 1
ATOM 666 C C . LEU A 1 84 ? 3.476 0.717 4.716 1.00 98.06 84 LEU A C 1
ATOM 668 O O . LEU A 1 84 ? 3.479 0.273 5.868 1.00 98.06 84 LEU A O 1
ATOM 672 N N . CYS A 1 85 ? 4.174 1.786 4.366 1.00 97.50 85 CYS A N 1
ATOM 673 C CA . CYS A 1 85 ? 4.905 2.581 5.333 1.00 97.50 85 CYS A CA 1
ATOM 674 C C . CYS A 1 85 ? 3.946 3.561 6.014 1.00 97.50 85 CYS A C 1
ATOM 676 O O . CYS A 1 85 ? 3.349 4.432 5.375 1.00 97.50 85 CYS A O 1
ATOM 678 N N . GLN A 1 86 ? 3.809 3.449 7.337 1.00 96.56 86 GLN A N 1
ATOM 679 C CA . GLN A 1 86 ? 2.919 4.324 8.104 1.00 96.56 86 GLN A CA 1
ATOM 680 C C . GLN A 1 86 ? 3.315 5.807 8.022 1.00 96.56 86 GLN A C 1
ATOM 682 O O . GLN A 1 86 ? 2.459 6.673 8.164 1.00 96.56 86 GLN A O 1
ATOM 687 N N . SER A 1 87 ? 4.596 6.102 7.774 1.00 96.38 87 SER A N 1
ATOM 688 C CA . SER A 1 87 ? 5.114 7.472 7.734 1.00 96.38 87 SER A CA 1
ATOM 689 C C . SER A 1 87 ? 4.763 8.216 6.444 1.00 96.38 87 SER A C 1
ATOM 691 O O . SER A 1 87 ? 4.684 9.440 6.470 1.00 96.38 87 SER A O 1
ATOM 693 N N . TYR A 1 88 ? 4.529 7.520 5.325 1.00 97.31 88 TYR A N 1
ATOM 694 C CA . TYR A 1 88 ? 4.354 8.181 4.021 1.00 97.31 88 TYR A CA 1
ATOM 695 C C . TYR A 1 88 ? 3.003 8.876 3.858 1.00 97.31 88 TYR A C 1
ATOM 697 O O . TYR A 1 88 ? 2.828 9.718 2.976 1.00 97.31 88 TYR A O 1
ATOM 705 N N . ARG A 1 89 ? 2.011 8.521 4.682 1.00 94.88 89 ARG A N 1
ATOM 706 C CA . ARG A 1 89 ? 0.638 9.016 4.548 1.00 94.88 89 ARG A CA 1
ATOM 707 C C . ARG A 1 89 ? 0.055 9.333 5.915 1.00 94.88 89 ARG A C 1
ATOM 709 O O . ARG A 1 89 ? 0.258 8.606 6.879 1.00 94.88 89 ARG A O 1
ATOM 716 N N . ASN A 1 90 ? -0.754 10.388 5.982 1.00 97.44 90 ASN A N 1
ATOM 717 C CA . ASN A 1 90 ? -1.559 10.669 7.168 1.00 97.44 90 ASN A CA 1
ATOM 718 C C . ASN A 1 90 ? -2.444 9.445 7.514 1.00 97.44 90 ASN A C 1
ATOM 720 O O . ASN A 1 90 ? -3.097 8.910 6.614 1.00 97.44 90 ASN A O 1
ATOM 724 N N . PRO A 1 91 ? -2.539 9.016 8.788 1.00 97.75 91 PRO A N 1
ATOM 725 C CA . PRO A 1 91 ? -3.254 7.788 9.149 1.00 97.75 91 PRO A CA 1
ATOM 726 C C . PRO A 1 91 ? -4.766 7.862 8.887 1.00 97.75 91 PRO A C 1
ATOM 728 O O . PRO A 1 91 ? -5.382 6.851 8.551 1.00 97.75 91 PRO A O 1
ATOM 731 N N . GLY A 1 92 ? -5.372 9.050 8.977 1.00 97.81 92 GLY A N 1
ATOM 732 C CA . GLY A 1 92 ? -6.774 9.260 8.611 1.00 97.81 92 GLY A CA 1
ATOM 733 C C . GLY A 1 92 ? -7.007 9.147 7.103 1.00 97.81 92 GLY A C 1
ATOM 734 O O . GLY A 1 92 ? -7.945 8.472 6.674 1.00 97.81 92 GLY A O 1
ATOM 735 N N . LEU A 1 93 ? -6.115 9.738 6.296 1.00 97.94 93 LEU A N 1
ATOM 736 C CA . LEU A 1 93 ? -6.128 9.567 4.839 1.00 97.94 93 LEU A CA 1
ATOM 737 C C . LEU A 1 93 ? -5.950 8.092 4.470 1.00 97.94 93 LEU A C 1
ATOM 739 O O . LEU A 1 93 ? -6.713 7.568 3.663 1.00 97.94 93 LEU A O 1
ATOM 743 N N . LEU A 1 94 ? -4.999 7.402 5.102 1.00 97.81 94 LEU A N 1
ATOM 744 C CA . LEU A 1 94 ? -4.748 5.994 4.830 1.00 97.81 94 LEU A CA 1
ATOM 745 C C . LEU A 1 94 ? -5.960 5.117 5.174 1.00 97.81 94 LEU A C 1
ATOM 747 O O . LEU A 1 94 ? -6.336 4.267 4.369 1.00 97.81 94 LEU A O 1
ATOM 751 N N . ALA A 1 95 ? -6.614 5.357 6.315 1.00 97.56 95 ALA A N 1
ATOM 752 C CA . ALA A 1 95 ? -7.841 4.656 6.692 1.00 97.56 95 ALA A CA 1
ATOM 753 C C . ALA A 1 95 ? -8.937 4.809 5.626 1.00 97.56 95 ALA A C 1
ATOM 755 O O . ALA A 1 95 ? -9.574 3.823 5.248 1.00 97.56 95 ALA A O 1
ATOM 756 N N . LYS A 1 96 ? -9.138 6.035 5.123 1.00 98.06 96 LYS A N 1
ATOM 757 C CA . LYS A 1 96 ? -10.120 6.347 4.078 1.00 98.06 96 LYS A CA 1
ATOM 758 C C . LYS A 1 96 ? -9.765 5.685 2.745 1.00 98.06 96 LYS A C 1
ATOM 760 O O . LYS A 1 96 ? -10.638 5.083 2.123 1.00 98.06 96 LYS A O 1
ATOM 765 N N . THR A 1 97 ? -8.505 5.766 2.319 1.00 98.00 97 THR A N 1
ATOM 766 C CA . THR A 1 97 ? -8.025 5.155 1.071 1.00 98.00 97 THR A CA 1
ATOM 767 C C . THR A 1 97 ? -8.182 3.640 1.102 1.00 98.00 97 THR A C 1
ATOM 769 O O . THR A 1 97 ? -8.736 3.059 0.173 1.00 98.00 97 THR A O 1
ATOM 772 N N . ALA A 1 98 ? -7.770 2.995 2.193 1.00 97.31 98 ALA A N 1
ATOM 773 C CA . ALA A 1 98 ? -7.883 1.552 2.357 1.00 97.31 98 ALA A CA 1
ATOM 774 C C . ALA A 1 98 ? -9.346 1.079 2.434 1.00 97.31 98 ALA A C 1
ATOM 776 O O . ALA A 1 98 ? -9.685 0.062 1.831 1.00 97.31 98 ALA A O 1
ATOM 777 N N . ALA A 1 99 ? -10.230 1.830 3.099 1.00 97.56 99 ALA A N 1
ATOM 778 C CA . ALA A 1 99 ? -11.664 1.536 3.100 1.00 97.56 99 ALA A CA 1
ATOM 779 C C . ALA A 1 99 ? -12.267 1.619 1.686 1.00 97.56 99 ALA A C 1
ATOM 781 O O . ALA A 1 99 ? -13.017 0.735 1.269 1.00 97.56 99 ALA A O 1
ATOM 782 N N . ASN A 1 100 ? -11.875 2.637 0.915 1.00 97.81 100 ASN A N 1
ATOM 783 C CA . ASN A 1 100 ? -12.310 2.797 -0.468 1.00 97.81 100 ASN A CA 1
ATOM 784 C C . ASN A 1 100 ? -11.780 1.679 -1.378 1.00 97.81 100 ASN A C 1
ATOM 786 O O . ASN A 1 100 ? -12.534 1.134 -2.177 1.00 97.81 100 ASN A O 1
ATOM 790 N N . LEU A 1 101 ? -10.513 1.277 -1.233 1.00 97.31 101 LEU A N 1
ATOM 791 C CA . LEU A 1 101 ? -9.971 0.120 -1.953 1.00 97.31 101 LEU A CA 1
ATOM 792 C C . LEU A 1 101 ? -10.703 -1.167 -1.587 1.00 97.31 101 LEU A C 1
ATOM 794 O O . LEU A 1 101 ? -11.003 -1.973 -2.465 1.00 97.31 101 LEU A O 1
ATOM 798 N N . GLN A 1 102 ? -11.046 -1.358 -0.315 1.00 97.38 102 GLN A N 1
ATOM 799 C CA . GLN A 1 102 ? -11.814 -2.526 0.097 1.00 97.38 102 GLN A CA 1
ATOM 800 C C . GLN A 1 102 ? -13.193 -2.564 -0.571 1.00 97.38 102 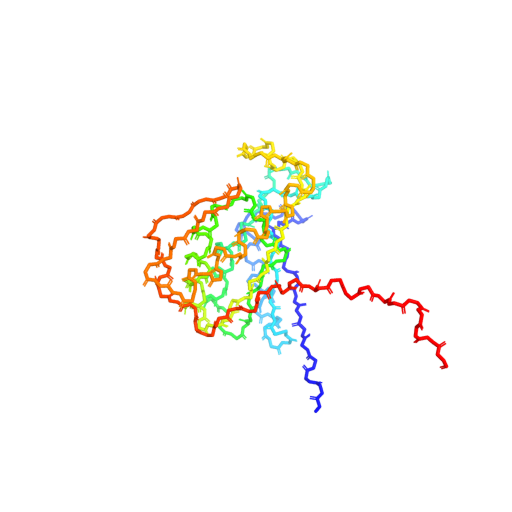GLN A C 1
ATOM 802 O O . GLN A 1 102 ? -13.604 -3.627 -1.037 1.00 97.38 102 GLN A O 1
ATOM 807 N N . LEU A 1 103 ? -13.869 -1.413 -0.686 1.00 97.31 103 LEU A N 1
ATOM 808 C CA . LEU A 1 103 ? -15.108 -1.290 -1.456 1.00 97.31 103 LEU A CA 1
ATOM 809 C C . LEU A 1 103 ? -14.881 -1.636 -2.936 1.00 97.31 103 LEU A C 1
ATOM 811 O O . LEU A 1 103 ? -15.540 -2.530 -3.460 1.00 97.31 103 LEU A O 1
ATOM 815 N N . LEU A 1 104 ? -13.953 -0.945 -3.605 1.00 97.44 104 LEU A N 1
ATOM 816 C CA . LEU A 1 104 ? -13.728 -1.073 -5.052 1.00 97.44 104 LEU A CA 1
ATOM 817 C C . LEU A 1 104 ? -13.299 -2.484 -5.459 1.00 97.44 104 LEU A C 1
ATOM 819 O O . LEU A 1 104 ? -13.658 -2.970 -6.527 1.00 97.44 104 LEU A O 1
ATOM 823 N N . THR A 1 105 ? -12.546 -3.162 -4.597 1.00 97.00 105 THR A N 1
ATOM 824 C CA . THR A 1 105 ? -12.079 -4.525 -4.853 1.00 97.00 105 THR A CA 1
ATOM 825 C C . THR A 1 105 ? -13.095 -5.593 -4.453 1.00 97.00 105 THR A C 1
ATOM 827 O O . THR A 1 105 ? -12.838 -6.775 -4.677 1.00 97.00 105 THR A O 1
ATOM 830 N N . GLY A 1 106 ? -14.245 -5.231 -3.875 1.00 96.12 106 GLY A N 1
ATOM 831 C CA . GLY A 1 106 ? -15.222 -6.202 -3.378 1.00 96.12 106 GLY A CA 1
ATOM 832 C C . GLY A 1 106 ? -14.657 -7.071 -2.251 1.00 96.12 106 GLY A C 1
ATOM 833 O O . GLY A 1 106 ? -14.908 -8.273 -2.204 1.00 96.12 106 GLY A O 1
ATOM 834 N N . GLY A 1 107 ? -13.841 -6.486 -1.374 1.00 96.56 107 GLY A N 1
ATOM 835 C CA . GLY A 1 107 ? -13.289 -7.178 -0.213 1.00 96.56 107 GLY A CA 1
ATOM 836 C C . GLY A 1 107 ? -11.940 -7.874 -0.423 1.00 96.56 107 GLY A C 1
ATOM 837 O O . GLY A 1 107 ? -11.515 -8.650 0.436 1.00 96.56 107 GLY A O 1
ATOM 838 N N . ARG A 1 108 ? -11.280 -7.659 -1.568 1.00 96.62 108 ARG A N 1
ATOM 839 C CA . ARG A 1 108 ? -10.071 -8.400 -1.978 1.00 96.62 108 ARG A CA 1
ATOM 840 C C . ARG A 1 108 ? -8.755 -7.691 -1.655 1.00 96.62 108 ARG A C 1
ATOM 842 O O . ARG A 1 108 ? -7.695 -8.244 -1.950 1.00 96.62 108 ARG A O 1
ATOM 849 N N . PHE A 1 109 ? -8.801 -6.505 -1.057 1.00 97.50 109 PHE A N 1
ATOM 850 C CA . PHE A 1 109 ? -7.604 -5.816 -0.603 1.00 97.50 109 PHE A CA 1
ATOM 851 C C . PHE A 1 109 ? -7.127 -6.365 0.756 1.00 97.50 109 PHE A C 1
ATOM 853 O O . PHE A 1 109 ? -7.909 -6.623 1.673 1.00 97.50 109 PHE A O 1
ATOM 860 N N . ILE A 1 110 ? -5.817 -6.581 0.877 1.00 97.12 110 ILE A N 1
ATOM 861 C CA . ILE A 1 110 ? -5.147 -7.064 2.084 1.00 97.12 110 ILE A CA 1
ATOM 862 C C . ILE A 1 110 ? -4.281 -5.930 2.633 1.00 97.12 110 ILE A C 1
ATOM 864 O O . ILE A 1 110 ? -3.288 -5.519 2.033 1.00 97.12 110 ILE A O 1
ATOM 868 N N . PHE A 1 111 ? -4.659 -5.432 3.805 1.00 96.81 111 PHE A N 1
ATOM 869 C CA . PHE A 1 111 ? -4.000 -4.293 4.427 1.00 96.81 111 PHE A CA 1
ATOM 870 C C . PHE A 1 111 ? -2.788 -4.729 5.265 1.00 96.81 111 PHE A C 1
ATOM 872 O O . PHE A 1 111 ? -2.928 -5.141 6.417 1.00 96.81 111 PHE A O 1
ATOM 879 N N . GLY A 1 112 ? -1.591 -4.633 4.686 1.00 96.38 112 GLY A N 1
ATOM 880 C CA . GLY A 1 112 ? -0.321 -4.744 5.405 1.00 96.38 112 GLY A CA 1
ATOM 881 C C . GLY A 1 112 ? 0.257 -3.361 5.695 1.00 96.38 112 GLY A C 1
ATOM 882 O O . GLY A 1 112 ? 0.327 -2.534 4.793 1.00 96.38 112 GLY A O 1
ATOM 883 N N . ILE A 1 113 ? 0.683 -3.108 6.935 1.00 97.44 113 ILE A N 1
ATOM 884 C CA . ILE A 1 113 ? 1.306 -1.842 7.355 1.00 97.44 113 ILE A CA 1
ATOM 885 C C . ILE A 1 113 ? 2.505 -2.107 8.276 1.00 97.44 113 ILE A C 1
ATOM 887 O O . ILE A 1 113 ? 2.478 -3.037 9.086 1.00 97.44 113 ILE A O 1
ATOM 891 N N . GLY A 1 114 ? 3.547 -1.285 8.162 1.00 96.69 114 GLY A N 1
ATOM 892 C CA . GLY A 1 114 ? 4.772 -1.334 8.951 1.00 96.69 114 GLY A CA 1
ATOM 893 C C . GLY A 1 114 ? 5.320 0.054 9.292 1.00 96.69 114 GLY A C 1
ATOM 894 O O . GLY A 1 114 ? 4.792 1.084 8.878 1.00 96.69 114 GLY A O 1
ATOM 895 N N . ALA A 1 115 ? 6.395 0.073 10.082 1.00 96.75 115 ALA A N 1
ATOM 896 C CA . ALA A 1 115 ? 6.978 1.300 10.632 1.00 96.75 115 ALA A CA 1
ATOM 897 C C . ALA A 1 115 ? 7.878 2.070 9.640 1.00 96.75 115 ALA A C 1
ATOM 899 O O . ALA A 1 115 ? 8.319 3.171 9.961 1.00 96.75 115 ALA A O 1
ATOM 900 N N . GLY A 1 116 ? 8.142 1.489 8.461 1.00 94.81 116 GLY A N 1
ATOM 901 C CA . GLY A 1 116 ? 9.114 1.987 7.485 1.00 94.81 116 GLY A CA 1
ATOM 902 C C . GLY A 1 116 ? 10.565 1.794 7.933 1.00 94.81 116 GLY A C 1
ATOM 903 O O . GLY A 1 116 ? 10.834 1.525 9.106 1.00 94.81 116 GLY A O 1
ATOM 904 N N . TRP A 1 117 ? 11.510 1.874 6.992 1.00 94.44 117 TRP A N 1
ATOM 905 C CA . TRP A 1 117 ? 12.920 1.574 7.282 1.00 94.44 117 TRP A CA 1
ATOM 906 C C . TRP A 1 117 ? 13.947 2.296 6.396 1.00 94.44 117 TRP A C 1
ATOM 908 O O . TRP A 1 117 ? 15.026 2.577 6.907 1.00 94.44 117 TRP A O 1
ATOM 918 N N . MET A 1 118 ? 13.619 2.624 5.144 1.00 94.62 118 MET A N 1
ATOM 919 C CA . MET A 1 118 ? 14.558 3.180 4.158 1.00 94.62 118 MET A CA 1
ATOM 920 C C . MET A 1 118 ? 14.784 4.686 4.365 1.00 94.62 118 MET A C 1
ATOM 922 O O . MET A 1 118 ? 13.918 5.480 4.018 1.00 94.62 118 MET A O 1
ATOM 926 N N . VAL A 1 119 ? 15.914 5.092 4.949 1.00 96.38 119 VAL A N 1
ATOM 927 C CA . VAL A 1 119 ? 16.205 6.498 5.322 1.00 96.38 119 VAL A CA 1
ATOM 928 C C . VAL A 1 119 ? 16.163 7.421 4.105 1.00 96.38 119 VAL A C 1
ATOM 930 O O . VAL A 1 119 ? 15.606 8.513 4.151 1.00 96.38 119 VAL A O 1
ATOM 933 N N . GLU A 1 120 ? 16.718 6.947 3.002 1.00 95.94 120 GLU A N 1
ATOM 934 C CA . GLU A 1 120 ? 16.958 7.686 1.772 1.00 95.94 120 GLU A CA 1
ATOM 935 C C . GLU A 1 120 ? 15.649 8.199 1.163 1.00 95.94 120 GLU A C 1
ATOM 937 O O . GLU A 1 120 ? 15.576 9.321 0.668 1.00 95.94 120 GLU A O 1
ATOM 942 N N . GLU A 1 121 ? 14.579 7.410 1.260 1.00 96.19 121 GLU A N 1
ATOM 943 C CA . GLU A 1 121 ? 13.250 7.804 0.786 1.00 96.19 121 GLU A CA 1
ATOM 944 C C . GLU A 1 121 ? 12.607 8.847 1.686 1.00 96.19 121 GLU A C 1
ATOM 946 O O . GLU A 1 121 ? 11.904 9.735 1.205 1.00 96.19 121 GLU A O 1
ATOM 951 N N . TYR A 1 122 ? 12.851 8.751 2.992 1.00 97.75 122 TYR A N 1
ATOM 952 C CA . TYR A 1 122 ? 12.357 9.740 3.936 1.00 97.75 122 TYR A CA 1
ATOM 953 C C . TYR A 1 122 ? 13.013 11.090 3.671 1.00 97.75 122 TYR A C 1
ATOM 955 O O . TYR A 1 122 ? 12.313 12.087 3.532 1.00 97.75 122 TYR A O 1
ATOM 963 N N . GLU A 1 123 ? 14.333 11.115 3.517 1.00 96.69 123 GLU A N 1
ATOM 964 C CA . GLU A 1 123 ? 15.071 12.336 3.202 1.00 96.69 123 GLU A CA 1
ATOM 965 C C . GLU A 1 123 ? 14.648 12.916 1.846 1.00 96.69 123 GLU A C 1
ATOM 967 O O . GLU A 1 123 ? 14.326 14.101 1.755 1.00 96.69 123 GLU A O 1
ATOM 972 N N . ALA A 1 124 ? 14.565 12.082 0.803 1.00 96.25 124 ALA A N 1
ATOM 973 C CA . ALA A 1 124 ? 14.229 12.528 -0.548 1.00 96.25 124 ALA A CA 1
ATOM 974 C C . ALA A 1 124 ? 12.809 13.105 -0.675 1.00 96.25 124 ALA A C 1
ATOM 976 O O . ALA A 1 124 ? 12.590 14.029 -1.458 1.00 96.25 124 ALA A O 1
ATOM 977 N N . TYR A 1 125 ? 11.849 12.582 0.094 1.00 96.44 125 TYR A N 1
ATOM 978 C CA . TYR A 1 125 ? 10.453 13.035 0.083 1.00 96.44 125 TYR A CA 1
ATOM 979 C C . TYR A 1 125 ? 10.105 13.958 1.258 1.00 96.44 125 TYR A C 1
ATOM 981 O O . TYR A 1 125 ? 8.936 14.305 1.439 1.00 96.44 125 TYR A O 1
ATOM 989 N N . ASN A 1 126 ? 11.108 14.405 2.023 1.00 97.12 126 ASN A N 1
ATOM 990 C CA . ASN A 1 126 ? 10.948 15.326 3.148 1.00 97.12 126 ASN A CA 1
ATOM 991 C C . ASN A 1 126 ? 9.998 14.790 4.242 1.00 97.12 126 ASN A C 1
ATOM 993 O O . ASN A 1 126 ? 9.119 15.496 4.744 1.00 97.12 126 ASN A O 1
ATOM 997 N N . TYR A 1 127 ? 10.177 13.522 4.604 1.00 97.12 127 TYR A N 1
ATOM 998 C CA . TYR A 1 127 ? 9.573 12.894 5.772 1.00 97.12 127 TYR A CA 1
ATOM 999 C C . TYR A 1 127 ? 10.557 12.864 6.942 1.00 97.12 127 TYR A C 1
ATOM 1001 O O . TYR A 1 127 ? 11.740 12.577 6.774 1.00 97.12 127 TYR A O 1
ATOM 1009 N N . ASP A 1 128 ? 10.045 13.055 8.158 1.00 96.31 128 ASP A N 1
ATOM 1010 C CA . ASP A 1 128 ? 10.837 12.829 9.365 1.00 96.31 128 ASP A CA 1
ATOM 1011 C C . ASP A 1 128 ? 11.204 11.345 9.491 1.00 96.31 128 ASP A C 1
ATOM 1013 O O . ASP A 1 128 ? 10.321 10.479 9.485 1.00 96.31 128 ASP A O 1
ATOM 1017 N N . PHE A 1 129 ? 12.492 11.054 9.692 1.00 97.25 129 PHE A N 1
ATOM 1018 C CA . PHE A 1 129 ? 12.999 9.714 10.001 1.00 97.25 129 PHE A CA 1
ATOM 1019 C C . PHE A 1 129 ? 13.374 9.599 11.489 1.00 97.25 129 PHE A C 1
ATOM 1021 O O . PHE A 1 129 ? 14.551 9.676 11.845 1.00 97.25 129 PHE A O 1
ATOM 1028 N N . PRO A 1 130 ? 12.401 9.457 12.409 1.00 97.31 130 PRO A N 1
ATOM 1029 C CA . PRO A 1 130 ? 12.717 9.377 13.823 1.00 97.31 130 PRO A CA 1
ATOM 1030 C C . PRO A 1 130 ? 13.267 7.996 14.199 1.00 97.31 130 PRO A C 1
ATOM 1032 O O . PRO A 1 130 ? 13.133 7.004 13.470 1.00 97.31 130 PRO A O 1
ATOM 1035 N N . GLU A 1 131 ? 13.841 7.927 15.400 1.00 97.75 131 GLU A N 1
ATOM 1036 C CA . GLU A 1 131 ? 14.388 6.700 15.975 1.00 97.75 131 GLU A CA 1
ATOM 1037 C C . GLU A 1 131 ? 13.407 5.515 15.878 1.00 97.75 131 GLU A C 1
ATOM 1039 O O . GLU A 1 131 ? 12.188 5.700 16.003 1.00 97.75 131 GLU A O 1
ATOM 1044 N N . PRO A 1 132 ? 13.893 4.269 15.714 1.00 97.06 132 PRO A N 1
ATOM 1045 C CA . PRO A 1 132 ? 13.035 3.098 15.518 1.00 97.06 132 PRO A CA 1
ATOM 1046 C C . PRO A 1 132 ? 11.917 2.947 16.560 1.00 97.06 132 PRO A C 1
ATOM 1048 O O . PRO A 1 132 ? 10.787 2.608 16.214 1.00 97.06 132 PRO A O 1
ATOM 1051 N N . ALA A 1 133 ? 12.203 3.244 17.833 1.00 97.81 133 ALA A N 1
ATOM 1052 C CA . ALA A 1 133 ? 11.209 3.180 18.906 1.00 97.81 133 ALA A CA 1
ATOM 1053 C C . ALA A 1 133 ? 10.040 4.157 18.687 1.00 97.81 133 ALA A C 1
ATOM 1055 O O . ALA A 1 133 ? 8.888 3.800 18.931 1.00 97.81 133 ALA A O 1
ATOM 1056 N N . VAL A 1 134 ? 10.328 5.359 18.179 1.00 98.00 134 VAL A N 1
ATOM 1057 C CA . VAL A 1 134 ? 9.319 6.378 17.868 1.00 98.00 134 VAL A CA 1
ATOM 1058 C C . VAL A 1 134 ? 8.474 5.940 16.676 1.00 98.00 134 VAL A C 1
ATOM 1060 O O . VAL A 1 134 ? 7.253 6.009 16.750 1.00 98.00 134 VAL A O 1
ATOM 1063 N N . ARG A 1 135 ? 9.080 5.404 15.609 1.00 97.25 135 ARG A N 1
ATOM 1064 C CA . ARG A 1 135 ? 8.321 4.904 14.444 1.00 97.25 135 ARG A CA 1
ATOM 1065 C C . ARG A 1 135 ? 7.399 3.736 14.790 1.00 97.25 135 ARG A C 1
ATOM 1067 O O . ARG A 1 135 ? 6.292 3.646 14.267 1.00 97.25 135 ARG A O 1
ATOM 1074 N N . ILE A 1 136 ? 7.817 2.857 15.701 1.00 97.56 136 ILE A N 1
ATOM 1075 C CA . ILE A 1 136 ? 6.964 1.772 16.210 1.00 97.56 136 ILE A CA 1
ATOM 1076 C C . ILE A 1 136 ? 5.785 2.331 17.024 1.00 97.56 136 ILE A C 1
ATOM 1078 O O . ILE A 1 136 ? 4.667 1.838 16.876 1.00 97.56 136 ILE A O 1
ATOM 1082 N N . ALA A 1 137 ? 6.004 3.359 17.850 1.00 97.88 137 ALA A N 1
ATOM 1083 C CA . ALA A 1 137 ? 4.932 4.024 18.595 1.00 97.88 137 ALA A CA 1
ATOM 1084 C C . ALA A 1 137 ? 3.955 4.766 17.664 1.00 97.88 137 ALA A C 1
ATOM 1086 O O . ALA A 1 137 ? 2.740 4.650 17.822 1.00 97.88 137 ALA A O 1
ATOM 1087 N N . GLN A 1 138 ? 4.471 5.445 16.635 1.00 98.12 138 GLN A N 1
ATOM 1088 C CA . GLN A 1 138 ? 3.667 6.050 15.571 1.00 98.12 138 GLN A CA 1
ATOM 1089 C C . GLN A 1 138 ? 2.813 4.998 14.849 1.00 98.12 138 GLN A C 1
ATOM 1091 O O . GLN A 1 138 ? 1.601 5.171 14.738 1.00 98.12 138 GLN A O 1
ATOM 1096 N N . LEU A 1 139 ? 3.398 3.861 14.452 1.00 97.75 139 LEU A N 1
ATOM 1097 C CA . LEU A 1 139 ? 2.653 2.748 13.855 1.00 97.75 139 LEU A CA 1
ATOM 1098 C C . LEU A 1 139 ? 1.516 2.260 14.768 1.00 97.75 139 LEU A C 1
ATOM 1100 O O . LEU A 1 139 ? 0.416 1.979 14.287 1.00 97.75 139 LEU A O 1
ATOM 1104 N N . GLU A 1 140 ? 1.764 2.146 16.076 1.00 97.19 140 GLU A N 1
ATOM 1105 C CA . GLU A 1 140 ? 0.746 1.731 17.046 1.00 97.19 140 GLU A CA 1
ATOM 1106 C C . GLU A 1 140 ? -0.430 2.720 17.082 1.00 97.19 140 GLU A C 1
ATOM 1108 O O . GLU A 1 140 ? -1.585 2.290 16.997 1.00 97.19 140 GLU A O 1
ATOM 1113 N N . GLU A 1 141 ? -0.169 4.028 17.130 1.00 98.12 141 GLU A N 1
ATOM 1114 C CA . GLU A 1 141 ? -1.220 5.052 17.062 1.00 98.12 141 GLU A CA 1
ATOM 1115 C C . GLU A 1 141 ? -1.941 5.070 15.705 1.00 98.12 141 GLU A C 1
ATOM 1117 O O . GLU A 1 141 ? -3.170 5.156 15.663 1.00 98.12 141 GLU A O 1
ATOM 1122 N N . ALA A 1 142 ? -1.218 4.916 14.593 1.00 97.75 142 ALA A N 1
ATOM 1123 C CA . ALA A 1 142 ? -1.799 4.846 13.254 1.00 97.75 142 ALA A CA 1
ATOM 1124 C C . ALA A 1 142 ? -2.779 3.667 13.125 1.00 97.75 142 ALA A C 1
ATOM 1126 O O . ALA A 1 142 ? -3.900 3.833 12.640 1.00 97.75 142 ALA A O 1
ATOM 1127 N N . VAL A 1 143 ? -2.411 2.484 13.628 1.00 97.31 143 VAL A N 1
ATOM 1128 C CA . VAL A 1 143 ? -3.293 1.305 13.659 1.00 97.31 143 VAL A CA 1
ATOM 1129 C C . VAL A 1 143 ? -4.532 1.553 14.525 1.00 97.31 143 VAL A C 1
ATOM 1131 O O . VAL A 1 143 ? -5.630 1.147 14.136 1.00 97.31 143 VAL A O 1
ATOM 1134 N N . GLN A 1 144 ? -4.396 2.224 15.674 1.00 97.12 144 GLN A N 1
ATOM 1135 C CA . GLN A 1 144 ? -5.542 2.589 16.517 1.00 97.12 144 GLN A CA 1
ATOM 1136 C C . GLN A 1 144 ? -6.497 3.538 15.788 1.00 97.12 144 GLN A C 1
ATOM 1138 O O . GLN A 1 144 ? -7.704 3.295 15.773 1.00 97.12 144 GLN A O 1
ATOM 1143 N N . ILE A 1 145 ? -5.956 4.567 15.134 1.00 97.62 145 ILE A N 1
ATOM 1144 C CA . ILE A 1 145 ? -6.709 5.514 14.308 1.00 97.62 145 ILE A CA 1
ATOM 1145 C C . ILE A 1 145 ? -7.494 4.791 13.211 1.00 97.62 145 ILE A C 1
ATOM 1147 O O . ILE A 1 145 ? -8.704 4.991 13.094 1.00 97.62 145 ILE A O 1
ATOM 1151 N N . ILE A 1 146 ? -6.829 3.935 12.432 1.00 97.19 146 ILE A N 1
ATOM 1152 C CA . ILE A 1 146 ? -7.444 3.228 11.301 1.00 97.19 146 ILE A CA 1
ATOM 1153 C C . ILE A 1 146 ? -8.572 2.319 11.793 1.00 97.19 146 ILE A C 1
ATOM 1155 O O . ILE A 1 146 ? -9.683 2.365 11.266 1.00 97.19 146 ILE A O 1
ATOM 1159 N N . ARG A 1 147 ? -8.327 1.547 12.861 1.00 95.94 147 ARG A N 1
ATOM 1160 C CA . ARG A 1 147 ? -9.355 0.689 13.471 1.00 95.94 147 ARG A CA 1
ATOM 1161 C C . ARG A 1 147 ? -10.553 1.493 13.959 1.00 95.94 147 ARG A C 1
ATOM 1163 O O . ARG A 1 147 ? -11.680 1.049 13.771 1.00 95.94 147 ARG A O 1
ATOM 1170 N N . LYS A 1 148 ? -10.316 2.653 14.576 1.00 96.00 148 LYS A N 1
ATOM 1171 C CA . LYS A 1 148 ? -11.381 3.525 15.076 1.00 96.00 148 LYS A CA 1
ATOM 1172 C C . LYS A 1 148 ? -12.243 4.051 13.929 1.00 96.00 148 LYS A C 1
ATOM 1174 O O . LYS A 1 148 ? -13.455 3.884 13.958 1.00 96.00 148 LYS A O 1
ATOM 1179 N N . LEU A 1 149 ? -11.612 4.574 12.879 1.00 96.94 149 LEU A N 1
ATOM 1180 C CA . LEU A 1 149 ? -12.295 5.080 11.684 1.00 96.94 149 LEU A CA 1
ATOM 1181 C C . LEU A 1 149 ? -13.107 4.013 10.934 1.00 96.94 149 LEU A C 1
ATOM 1183 O O . LEU A 1 149 ? -14.123 4.335 10.326 1.00 96.94 149 LEU A O 1
ATOM 1187 N N . TRP A 1 150 ? -12.684 2.74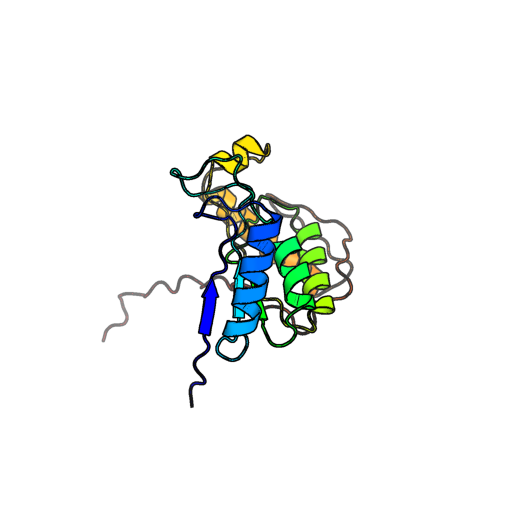9 10.966 1.00 96.62 150 TRP A N 1
ATOM 1188 C CA . TRP A 1 150 ? -13.442 1.646 10.364 1.00 96.62 150 TRP A CA 1
ATOM 1189 C C . TRP A 1 150 ? -14.560 1.098 11.257 1.00 96.62 150 TRP A C 1
ATOM 1191 O O . TRP A 1 150 ? -15.424 0.377 10.759 1.00 96.62 150 TRP A O 1
ATOM 1201 N N . ALA A 1 151 ? -14.553 1.403 12.556 1.00 94.25 151 ALA A N 1
ATOM 1202 C CA . ALA A 1 151 ? -15.534 0.902 13.517 1.00 94.25 151 ALA A CA 1
ATOM 1203 C C . ALA A 1 151 ? -16.668 1.899 13.793 1.00 94.25 151 ALA A C 1
ATOM 1205 O O . ALA A 1 151 ? -17.807 1.480 14.000 1.00 94.25 151 ALA A O 1
ATOM 1206 N N . GLU A 1 152 ? -16.384 3.200 13.781 1.00 91.88 152 GLU A N 1
ATOM 1207 C CA . GLU A 1 152 ? -17.334 4.249 14.155 1.00 91.88 152 GLU A CA 1
ATOM 1208 C C . GLU A 1 152 ? -17.154 5.530 13.330 1.00 91.88 152 GLU A C 1
ATOM 1210 O O . GLU A 1 152 ? -16.096 5.790 12.758 1.00 91.88 152 GLU A O 1
ATOM 1215 N N . ALA A 1 153 ? -18.214 6.337 13.269 1.00 89.31 153 ALA A N 1
ATOM 1216 C CA . ALA A 1 153 ? -18.218 7.628 12.596 1.00 89.31 153 ALA A CA 1
ATOM 1217 C C . ALA A 1 153 ? -19.176 8.596 13.323 1.00 89.31 153 ALA A C 1
ATOM 1219 O O . ALA A 1 153 ? -20.322 8.209 13.572 1.00 89.31 153 ALA A O 1
ATOM 1220 N N . PRO A 1 154 ? -18.756 9.838 13.632 1.00 95.12 154 PRO A N 1
ATOM 1221 C CA . PRO A 1 154 ? -17.388 10.350 13.513 1.00 95.12 154 PRO A CA 1
ATOM 1222 C C . PRO A 1 154 ? -16.425 9.724 14.536 1.00 95.12 154 PRO A C 1
ATOM 1224 O O . PRO A 1 154 ? -16.818 9.393 15.650 1.00 95.12 154 PRO A O 1
ATOM 1227 N N . ALA A 1 155 ? -15.143 9.640 14.182 1.00 97.00 155 ALA A N 1
ATOM 1228 C CA . ALA A 1 155 ? -14.069 9.201 15.067 1.00 97.00 155 ALA A CA 1
ATOM 1229 C C . ALA A 1 155 ? -13.143 10.368 15.447 1.00 97.00 155 ALA A C 1
ATOM 1231 O O . ALA A 1 155 ? -12.739 11.174 14.606 1.00 97.00 155 ALA A O 1
ATOM 1232 N N . SER A 1 156 ? -12.752 10.417 16.718 1.00 97.88 156 SER A N 1
ATOM 1233 C CA . SER A 1 156 ? -11.735 11.341 17.241 1.00 97.88 156 SER A CA 1
ATOM 1234 C C . SER A 1 156 ? -10.633 10.557 17.948 1.00 97.88 156 SER A C 1
ATOM 1236 O O . SER A 1 156 ? -10.909 9.537 18.577 1.00 97.88 156 SER A O 1
ATOM 1238 N N . PHE A 1 157 ? -9.388 11.009 17.865 1.00 98.25 157 PHE A N 1
ATOM 1239 C CA . PHE A 1 157 ? -8.228 10.366 18.479 1.00 98.25 157 PHE A CA 1
ATOM 1240 C C . PHE A 1 157 ? -7.263 11.431 18.993 1.00 98.25 157 PHE A C 1
ATOM 1242 O O . PHE A 1 157 ? -7.025 12.424 18.311 1.00 98.25 157 PHE A O 1
ATOM 1249 N N . GLU A 1 158 ? -6.692 11.217 20.170 1.00 98.44 158 GLU A N 1
ATOM 1250 C CA . GLU A 1 158 ? -5.676 12.094 20.740 1.00 98.44 158 GLU A CA 1
ATOM 1251 C C . GLU A 1 158 ? -4.568 11.227 21.332 1.00 98.44 158 GLU A C 1
ATOM 1253 O O . GLU A 1 158 ? -4.748 10.601 22.375 1.00 98.44 158 GLU A O 1
ATOM 1258 N N . GLY A 1 159 ? -3.456 11.144 20.607 1.00 97.94 159 GLY A N 1
ATOM 1259 C CA . GLY A 1 159 ? -2.246 10.446 21.015 1.00 97.94 159 GLY A CA 1
ATOM 1260 C C . GLY A 1 159 ? -1.062 11.397 21.151 1.00 97.94 159 GLY A C 1
ATOM 1261 O O . GLY A 1 159 ? -1.187 12.622 21.035 1.00 97.94 159 GLY A O 1
ATOM 1262 N N . GLN A 1 160 ? 0.102 10.811 21.403 1.00 98.19 160 GLN A N 1
ATOM 1263 C CA . GLN A 1 160 ? 1.376 1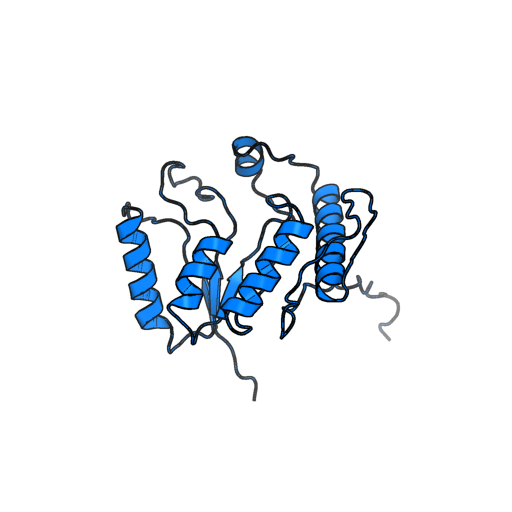1.511 21.471 1.00 98.19 160 GLN A CA 1
ATOM 1264 C C . GLN A 1 160 ? 1.834 11.978 20.086 1.00 98.19 160 GLN A C 1
ATOM 1266 O O . GLN A 1 160 ? 2.409 13.060 19.973 1.00 98.19 160 GLN A O 1
ATOM 1271 N N . HIS A 1 161 ? 1.593 11.178 19.046 1.00 98.00 161 HIS A N 1
ATOM 1272 C CA . HIS A 1 161 ? 2.092 11.440 17.696 1.00 98.00 161 HIS A CA 1
ATOM 1273 C C . HIS A 1 161 ? 1.008 11.951 16.752 1.00 98.00 161 HIS A C 1
ATOM 1275 O O . HIS A 1 161 ? 1.287 12.790 15.896 1.00 98.00 161 HIS A O 1
ATOM 1281 N N . TYR A 1 162 ? -0.227 11.478 16.909 1.00 98.25 162 TYR A N 1
ATOM 1282 C CA . TYR A 1 162 ? -1.322 11.820 16.012 1.00 98.25 162 TYR A CA 1
ATOM 1283 C C . TYR A 1 162 ? -2.553 12.338 16.745 1.00 98.25 162 TYR A C 1
ATOM 1285 O O . TYR A 1 162 ? -2.877 11.952 17.869 1.00 98.25 162 TYR A O 1
ATOM 1293 N N . ARG A 1 163 ? -3.292 13.207 16.053 1.00 98.12 163 ARG A N 1
ATOM 1294 C CA . ARG A 1 163 ? -4.588 13.718 16.496 1.00 98.12 163 ARG A CA 1
ATOM 1295 C C . ARG A 1 163 ? -5.587 13.667 15.347 1.00 98.12 163 ARG A C 1
ATOM 1297 O O . ARG A 1 163 ? -5.264 14.025 14.217 1.00 98.12 163 ARG A O 1
ATOM 1304 N N . LEU A 1 164 ? -6.809 13.251 15.651 1.00 96.81 164 LEU A N 1
ATOM 1305 C CA . LEU A 1 164 ? -7.972 13.305 14.773 1.00 96.81 164 LEU A CA 1
ATOM 1306 C C . LEU A 1 164 ? -9.143 13.916 15.524 1.00 96.81 164 LEU A C 1
ATOM 1308 O O . LEU A 1 164 ? -9.388 13.594 16.685 1.00 96.81 164 LEU A O 1
ATOM 1312 N N . LYS A 1 165 ? -9.917 14.747 14.836 1.00 97.56 165 LYS A N 1
ATOM 1313 C CA . LYS A 1 165 ? -11.109 15.374 15.397 1.00 97.56 165 LYS A CA 1
ATOM 1314 C C . LYS A 1 165 ? -12.266 15.217 14.426 1.00 97.56 165 LYS A C 1
ATOM 1316 O O . LYS A 1 165 ? -12.207 15.746 13.323 1.00 97.56 165 LYS A O 1
ATOM 1321 N N . ASN A 1 166 ? -13.313 14.525 14.864 1.00 97.44 166 ASN A N 1
ATOM 1322 C CA . ASN A 1 166 ? -14.568 14.333 14.138 1.00 97.44 166 ASN A CA 1
ATOM 1323 C C . ASN A 1 166 ? -14.382 13.860 12.680 1.00 97.44 166 ASN A C 1
ATOM 1325 O O . ASN A 1 166 ? -15.012 14.386 11.765 1.00 97.44 166 ASN A O 1
ATOM 1329 N N . ALA A 1 167 ? -13.489 12.894 12.464 1.00 97.50 167 ALA A N 1
ATOM 1330 C CA . ALA A 1 167 ? -13.148 12.371 11.145 1.00 97.50 167 ALA A CA 1
ATOM 1331 C C . ALA A 1 167 ? -14.082 11.224 10.715 1.00 97.50 167 ALA A C 1
ATOM 1333 O O . ALA A 1 167 ? -14.641 10.513 11.549 1.00 97.50 167 ALA A O 1
ATOM 1334 N N . TYR A 1 168 ? -14.223 11.025 9.403 1.00 96.50 168 TYR A N 1
ATOM 1335 C CA . TYR A 1 168 ? -15.093 10.012 8.797 1.00 96.50 168 TYR A CA 1
ATOM 1336 C C . TYR A 1 168 ? -14.308 9.175 7.787 1.00 96.50 168 TYR A C 1
ATOM 1338 O O . TYR A 1 168 ? -13.526 9.719 7.006 1.00 96.50 168 TYR A O 1
ATOM 1346 N N . ALA A 1 169 ? -14.568 7.868 7.745 1.00 95.62 169 ALA A N 1
ATOM 1347 C CA . ALA A 1 169 ? -14.003 6.959 6.745 1.00 95.62 169 ALA A CA 1
ATOM 1348 C C . ALA A 1 169 ? -15.076 6.108 6.047 1.00 95.62 169 ALA A C 1
ATOM 1350 O O . ALA A 1 169 ? -14.803 4.986 5.642 1.00 95.62 169 ALA A O 1
ATOM 1351 N N . GLU A 1 170 ? -16.291 6.642 5.888 1.00 94.69 170 GLU A N 1
ATOM 1352 C CA . GLU A 1 170 ? -17.354 5.968 5.129 1.00 94.69 170 GLU A CA 1
ATOM 1353 C C . GLU A 1 170 ? -17.011 5.898 3.627 1.00 94.69 170 GLU A C 1
ATOM 1355 O O . GLU A 1 170 ? -16.499 6.885 3.098 1.00 94.69 170 GLU A O 1
ATOM 1360 N N . PRO A 1 171 ? -17.303 4.808 2.901 1.00 94.12 171 PRO A N 1
ATOM 1361 C CA . PRO A 1 171 ? -17.919 3.584 3.401 1.00 94.12 171 PRO A CA 1
ATOM 1362 C C . PRO A 1 171 ? -16.937 2.799 4.267 1.00 94.12 171 PRO A C 1
ATOM 1364 O O . PRO A 1 171 ? -15.764 2.676 3.920 1.00 94.12 171 PRO A O 1
ATOM 1367 N N . ARG A 1 172 ? -17.414 2.232 5.375 1.00 93.38 172 ARG A N 1
ATOM 1368 C CA . ARG A 1 172 ? -16.594 1.303 6.164 1.00 93.38 172 ARG A CA 1
ATOM 1369 C C . ARG A 1 172 ? -16.240 0.061 5.340 1.00 93.38 172 ARG A C 1
ATOM 1371 O O . ARG A 1 172 ? -17.073 -0.422 4.569 1.00 93.38 172 ARG A O 1
ATOM 1378 N N . PRO A 1 173 ? -15.034 -0.498 5.521 1.00 94.25 173 PRO A N 1
ATOM 1379 C CA . PRO A 1 173 ? -14.645 -1.700 4.806 1.00 94.25 173 PRO A CA 1
ATOM 1380 C C . PRO A 1 173 ? -15.500 -2.900 5.231 1.00 94.25 173 PRO A C 1
ATOM 1382 O O . PRO A 1 173 ? -15.615 -3.206 6.420 1.00 94.25 173 PRO A O 1
ATOM 1385 N N . ASN A 1 174 ? -16.052 -3.616 4.251 1.00 91.44 174 ASN A N 1
ATOM 1386 C CA . ASN A 1 174 ? -16.786 -4.860 4.461 1.00 91.44 174 ASN A CA 1
ATOM 1387 C C . ASN A 1 174 ? -16.380 -5.913 3.406 1.00 91.44 174 ASN A C 1
ATOM 1389 O O . ASN A 1 174 ? -16.648 -5.695 2.225 1.00 91.44 174 ASN A O 1
ATOM 1393 N N . PRO A 1 175 ? -15.749 -7.040 3.794 1.00 91.75 175 PRO A N 1
ATOM 1394 C CA . PRO A 1 175 ? -15.256 -7.342 5.138 1.00 91.75 175 PRO A CA 1
ATOM 1395 C C . PRO A 1 175 ? -14.143 -6.372 5.552 1.00 91.75 175 PRO A C 1
ATOM 1397 O O . PRO A 1 175 ? -13.431 -5.839 4.702 1.00 91.75 175 PRO A O 1
ATOM 1400 N N . SER A 1 176 ? -13.969 -6.159 6.854 1.00 89.88 176 SER A N 1
ATOM 1401 C CA . SER A 1 176 ? -12.842 -5.368 7.359 1.00 89.88 176 SER A CA 1
ATOM 1402 C C . SER A 1 176 ? -11.520 -6.127 7.143 1.00 89.88 176 SER A C 1
ATOM 1404 O O . SER A 1 176 ? -11.453 -7.305 7.519 1.00 89.88 176 SER A O 1
ATOM 1406 N N . PRO A 1 177 ? -10.479 -5.515 6.537 1.00 88.75 177 PRO A N 1
ATOM 1407 C CA . PRO A 1 177 ? -9.184 -6.157 6.365 1.00 88.75 177 PRO A CA 1
ATOM 1408 C C . PRO A 1 177 ? -8.583 -6.606 7.706 1.00 88.75 177 PRO A C 1
ATOM 1410 O O . PRO A 1 177 ? -8.686 -5.887 8.705 1.00 88.75 177 PRO A O 1
ATOM 1413 N N . PRO A 1 178 ? -7.918 -7.772 7.756 1.00 80.31 178 PRO A N 1
ATOM 1414 C CA . PRO A 1 178 ? -7.226 -8.206 8.959 1.00 80.31 178 PRO A CA 1
ATOM 1415 C C . PRO A 1 178 ? -6.074 -7.245 9.278 1.00 80.31 178 PRO A C 1
ATOM 1417 O O . PRO A 1 178 ? -5.148 -7.091 8.490 1.00 80.31 178 PRO A O 1
ATOM 1420 N N . MET A 1 179 ? -6.122 -6.620 10.455 1.00 76.62 179 MET A N 1
ATOM 1421 C CA . MET A 1 179 ? -5.045 -5.762 10.957 1.00 76.62 179 MET A CA 1
ATOM 1422 C C . MET A 1 179 ? -4.038 -6.595 11.765 1.00 76.62 179 MET A C 1
ATOM 1424 O O . MET A 1 179 ? -4.458 -7.510 12.488 1.00 76.62 179 MET A O 1
ATOM 1428 N N . PRO A 1 180 ? -2.732 -6.269 11.739 1.00 64.00 180 PRO A N 1
ATOM 1429 C CA . PRO A 1 180 ? -1.769 -6.876 12.647 1.00 64.00 180 PRO A CA 1
ATOM 1430 C C . PRO A 1 180 ? -2.207 -6.618 14.094 1.00 64.00 180 PRO A C 1
ATOM 1432 O O . PRO A 1 180 ? -2.220 -5.484 14.573 1.00 64.00 180 PRO A O 1
ATOM 1435 N N . ASN A 1 181 ? -2.593 -7.669 14.815 1.00 56.62 181 ASN A N 1
ATOM 1436 C CA . ASN A 1 181 ? -2.770 -7.560 16.256 1.00 56.62 181 ASN A CA 1
ATOM 1437 C C . ASN A 1 181 ? -1.388 -7.537 16.904 1.00 56.62 181 ASN A C 1
ATOM 1439 O O . ASN A 1 181 ? -0.519 -8.340 16.554 1.00 56.62 181 ASN A O 1
ATOM 1443 N N . ARG A 1 182 ? -1.201 -6.677 17.912 1.00 52.34 182 ARG A N 1
ATOM 1444 C CA . ARG A 1 182 ? -0.052 -6.782 18.812 1.00 52.34 182 ARG A CA 1
ATOM 1445 C C . ARG A 1 182 ? -0.043 -8.213 19.348 1.00 52.34 182 ARG A C 1
ATOM 1447 O O . ARG A 1 182 ? -0.943 -8.596 20.101 1.00 52.34 182 ARG A O 1
ATOM 1454 N N . ARG A 1 183 ? 0.956 -9.028 18.984 1.00 47.38 183 ARG A N 1
ATOM 1455 C CA . ARG A 1 183 ? 1.276 -10.196 19.807 1.00 47.38 183 ARG A CA 1
ATOM 1456 C C . ARG A 1 183 ? 1.613 -9.602 21.169 1.00 47.38 183 ARG A C 1
ATOM 1458 O O . ARG A 1 183 ? 2.663 -8.981 21.319 1.00 47.38 183 ARG A O 1
ATOM 1465 N N . ARG A 1 184 ? 0.706 -9.719 22.150 1.00 42.41 184 ARG A N 1
ATOM 1466 C CA . ARG A 1 184 ? 1.086 -9.513 23.551 1.00 42.41 184 ARG A CA 1
ATOM 1467 C C . ARG A 1 184 ? 2.349 -10.345 23.732 1.00 42.41 184 ARG A C 1
ATOM 1469 O O . ARG A 1 184 ? 2.319 -11.529 23.386 1.00 42.41 184 ARG A O 1
ATOM 1476 N N . ARG A 1 185 ? 3.449 -9.740 24.194 1.00 42.16 185 ARG A N 1
ATOM 1477 C CA . ARG A 1 185 ? 4.595 -10.513 24.678 1.00 42.16 185 ARG A CA 1
ATOM 1478 C C . ARG A 1 185 ? 4.013 -11.478 25.707 1.00 42.16 185 ARG A C 1
ATOM 1480 O O . ARG A 1 185 ? 3.690 -11.065 26.814 1.00 42.16 185 ARG A O 1
ATOM 1487 N N . ARG A 1 186 ? 3.799 -12.741 25.333 1.00 38.84 186 ARG A N 1
ATOM 1488 C CA . ARG A 1 186 ? 3.770 -13.800 26.327 1.00 38.84 186 ARG A CA 1
ATOM 1489 C C . ARG A 1 186 ? 5.225 -13.893 26.732 1.00 38.84 186 ARG A C 1
ATOM 1491 O O . ARG A 1 186 ? 6.029 -14.458 25.998 1.00 38.84 186 ARG A O 1
ATOM 1498 N N . THR A 1 187 ? 5.585 -13.222 27.818 1.00 40.34 187 THR A N 1
ATOM 1499 C CA . THR A 1 187 ? 6.729 -13.665 28.597 1.00 40.34 187 THR A CA 1
ATOM 1500 C C . THR A 1 187 ? 6.472 -15.140 28.862 1.00 40.34 187 THR A C 1
ATOM 1502 O O . THR A 1 187 ? 5.483 -15.498 29.501 1.00 40.34 187 THR A O 1
ATOM 1505 N N . ILE A 1 188 ? 7.273 -16.003 28.243 1.00 45.03 188 ILE A N 1
ATOM 1506 C CA . ILE A 1 188 ? 7.363 -17.386 28.686 1.00 45.03 188 ILE A CA 1
ATOM 1507 C C . ILE A 1 188 ? 7.945 -17.259 30.087 1.00 45.03 188 ILE A C 1
ATOM 1509 O O . ILE A 1 188 ? 9.082 -16.823 30.236 1.00 45.03 188 ILE A O 1
ATOM 1513 N N . ASP A 1 189 ? 7.113 -17.498 31.094 1.00 40.56 189 ASP A N 1
ATOM 1514 C CA . ASP A 1 189 ? 7.559 -17.635 32.470 1.00 40.56 189 ASP A CA 1
ATOM 1515 C C . ASP A 1 189 ? 8.414 -18.912 32.538 1.00 40.56 189 ASP A C 1
ATOM 1517 O O . ASP A 1 189 ? 7.873 -20.002 32.321 1.00 40.56 189 ASP A O 1
ATOM 1521 N N . PRO A 1 190 ? 9.735 -18.817 32.777 1.00 49.25 190 PRO A N 1
ATOM 1522 C CA . PRO A 1 190 ? 10.585 -19.995 32.861 1.00 49.25 190 PRO A CA 1
ATOM 1523 C C . PRO A 1 190 ? 10.287 -20.850 34.106 1.00 49.25 190 PRO A C 1
ATOM 1525 O O . PRO A 1 190 ? 10.834 -21.940 34.227 1.00 49.25 190 PRO A O 1
ATOM 1528 N N . ALA A 1 191 ? 9.400 -20.413 35.012 1.00 47.88 191 ALA A N 1
ATOM 1529 C CA . ALA A 1 191 ? 9.057 -21.132 36.238 1.00 47.88 191 ALA A CA 1
ATOM 1530 C C . ALA A 1 191 ? 7.922 -22.169 36.096 1.00 47.88 191 ALA A C 1
ATOM 1532 O O . ALA A 1 191 ? 7.463 -22.713 37.099 1.00 47.88 191 ALA A O 1
ATOM 1533 N N . ARG A 1 192 ? 7.451 -22.479 34.879 1.00 46.19 192 ARG A N 1
ATOM 1534 C CA . ARG A 1 192 ? 6.464 -23.555 34.644 1.00 46.19 192 ARG A CA 1
ATOM 1535 C C . ARG A 1 192 ? 6.959 -24.590 33.635 1.00 46.19 192 ARG A C 1
ATOM 1537 O O . ARG A 1 192 ? 6.316 -24.837 32.620 1.00 46.19 192 ARG A O 1
ATOM 1544 N N . GLY A 1 193 ? 8.107 -25.185 33.935 1.00 39.50 193 GLY A N 1
ATOM 1545 C CA . GLY A 1 193 ? 8.482 -26.514 33.457 1.00 39.50 193 GLY A CA 1
ATOM 1546 C C . GLY A 1 193 ? 8.550 -27.440 34.666 1.00 39.50 193 GLY A C 1
ATOM 1547 O O . GLY A 1 193 ? 9.528 -27.386 35.406 1.00 39.50 193 GLY A O 1
ATOM 1548 N N . GLY A 1 194 ? 7.475 -28.192 34.898 1.00 37.97 194 GLY A N 1
ATOM 1549 C CA . GLY A 1 194 ? 7.437 -29.333 35.813 1.00 37.97 194 GLY A CA 1
ATOM 1550 C C . GLY A 1 194 ? 7.410 -30.620 35.011 1.00 37.97 194 GLY A C 1
ATOM 1551 O O . GLY A 1 194 ? 6.847 -30.575 33.892 1.00 37.97 194 GLY A O 1
#

Foldseek 3Di:
DPPDAAEAEQAFFDPVPDDPVVSVVVSVVVCVVCLVPHAEYEYEAAPADPDPVDDRPTHGHHQLVVCLVVLLVRLRHAYEYPAHALQVDDLLVVLQSQQVSLVSSVNRYAHHYDLDDDVVRCVVVVTDDDDPVVSVVSSVQSLVNSVQQLPDAQDWDDDPPDTDDRGHRPP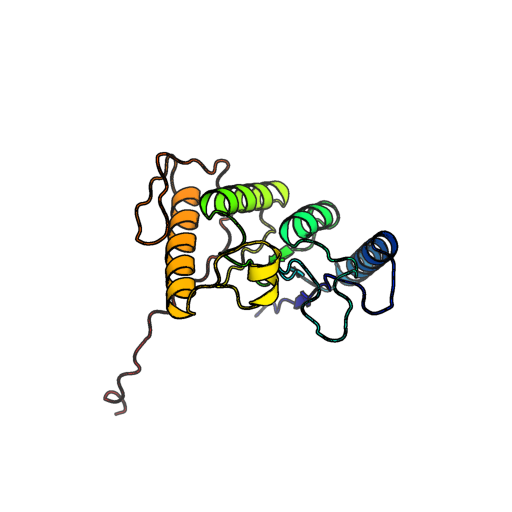RRVVHHDDDDPPPPPPPPPPPDD

Radius of gyration: 18.67 Å; chains: 1; bounding box: 41×45×58 Å

pLDDT: mean 92.08, std 14.5, range [37.97, 98.69]

Secondary structure (DSSP, 8-state):
------EEE--SS-SS---HHHHHHHHHHHHHHHTTT-SEEEE---SS---TTS-TTS----HHHHHHHHHHH-TTSEEEES-EETTSS-HHHHHHHHHHHHHHTTS-EE--EE----HHHHHHTT-----HHHHHHHHHHHHHHHHHHHH-SSEEEE-SS-EEEEE--PSPPSSPPPP----------TT---